Protein AF-0000000084733293 (afdb_homodimer)

InterPro domains:
  IPR002176 Crossover junction endodeoxyribonuclease RuvC [PF02075] (1-120)
  IPR002176 Crossover junction endodeoxyribonuclease RuvC [PR00696] (1-14)
  IPR002176 Crossover junction endodeoxyribonuclease RuvC [PR00696] (59-75)
  IPR002176 Crossover junction endodeoxyribonuclease RuvC [PR00696] (106-125)
  IPR002176 Crossover junction endodeoxyribonuclease RuvC [PR00696] (138-150)
  IPR002176 Crossover junction endodeoxyribonuclease RuvC [PTHR30194] (1-149)
  IPR012337 Ribonuclease H-like superfamily [SSF53098] (1-153)
  IPR036397 Ribonuclease H superfamily [G3DSA:3.30.420.10] (1-154)

Organism: NCBI:txid412449

Solvent-accessible surface area (backbone atoms only — not comparable to full-atom values): 16363 Å² total; per-residue (Å²): 47,5,36,31,66,29,60,57,48,25,10,26,16,34,58,48,62,93,41,82,90,50,39,38,78,75,50,68,42,69,46,74,42,67,90,86,53,56,66,29,57,42,46,35,51,52,50,50,55,48,49,48,51,35,62,77,67,64,57,60,39,40,13,30,69,34,66,62,76,44,76,39,63,61,57,62,37,53,47,30,21,22,42,48,20,32,50,26,33,52,28,41,78,68,71,31,49,76,42,72,40,48,56,66,57,51,39,64,72,30,40,64,76,93,66,80,68,56,60,43,32,47,55,49,48,23,73,63,55,33,84,80,67,84,71,89,44,61,44,19,43,52,1,38,45,35,19,51,53,42,46,48,66,68,65,55,128,47,5,36,30,66,30,59,57,48,26,10,25,16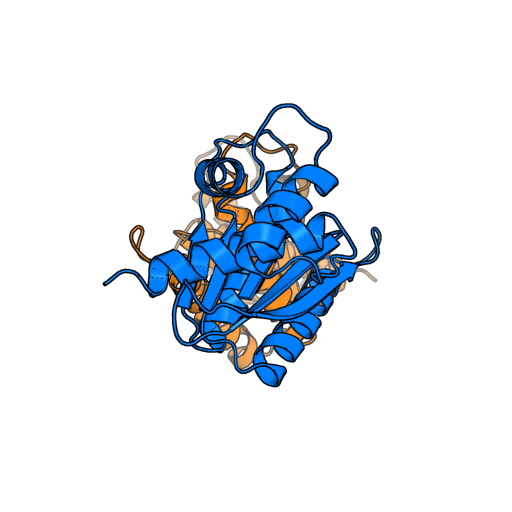,35,58,48,64,94,42,82,87,52,41,38,77,75,49,69,41,67,46,74,42,67,90,86,54,57,66,30,57,44,46,35,54,52,50,51,54,49,49,50,51,37,63,75,68,62,58,61,37,40,13,31,68,33,66,61,79,44,76,40,62,61,56,62,36,54,46,29,21,22,44,48,20,31,50,26,32,52,27,41,77,68,69,29,47,73,42,72,40,49,56,67,58,51,39,64,72,29,40,66,77,93,67,79,69,56,59,44,32,48,53,48,45,22,72,64,55,32,85,80,67,83,70,90,44,59,44,20,44,52,2,38,45,33,18,51,52,44,47,47,64,68,66,55,127

Sequence (314 aa):
MGVDPGLARTGWAVVSGESFQRLSFDDGGTIKTAAGGLLHERIGAICGELEEAIRRHGVSALAVEDHFSRRSAPGVGHLLGPVIGAVALLAFRNRLTFLLIPPKELKHRVTGTGEAGKAALIRSLSFWFGPEIDIGTTHEGDALGLAFLGYGRLDRPMGVDPGLARTGWAVVSGESFQRLSFDDGGTIKTAAGGLLHERIGAICGELEEAIRRHGVSALAVEDHFSRRSAPGVGHLLGPVIGAVALLAFRNRLTFLLIPPKELKHRVTGTGEAGKAALIRSLSFWFGPEIDIGTTHEGDALGLAFLGYGRLDRP

Radius of gyration: 21.24 Å; Cα contacts (8 Å, |Δi|>4): 630; chains: 2; bounding box: 38×64×51 Å

Foldseek 3Di:
DFWEFFLQKIKAWDWDDPALQGIATDDIDIDGDDPPDDSVVSLVSVLVVVLVVCVVVVAQAYFYEDPVPPPDDDPPCVGGVVNVVSVVVSCVVVVHHYHYDYPVVLCVQQVDDDPDQQVSNLVSVCVRHNPPDDDDDSNNSSRSSRNSVVRVVVNDD/DFWEFFLQKIKAWDWDDPALQGIATDDIDIDGDDPPDDSVVSLVSVLVVVLVVCVVVVAQAYFYEDPPPPPDDDPVCVGGVVNVVSVVVSCVVVVHHYHYDYPVRLCVQQVDDDDDQQVSNLVSVCVRHNPPDDDDDSNNSSRSSRNSVVRVVVNDD

pLDDT: mean 84.13, std 15.76, range [41.25, 98.38]

Secondary structure (DSSP, 8-state):
-EEE--SSEEEEEEEEESSGGGEEEEEEEEEE--TTS-HHHHHHHHHHHHHHHHHHHT--EEEEE--SSS---TTHHHHHHHHHHHHHHHHHHTT-EEEEEPHHHHHHHHS-SSS-HHHHHHHHHHHHH-TT----SHHHHHHHHHHHHHHHHHH--/-EEE--SSEEEEEEEEESSGGGEEEEEEEEEE--TTS-HHHHHHHHHHHHHHHHHHHT--EEEEE--SSS---TTHHHHHHHHHHHHHHHHHHTT-EEEEEPHHHHHHHHS-SSS-HHHHHHHHHHHHH-TT----SHHHHHHHHHHHHHHHHHH--

Structure (mmCIF, N/CA/C/O backbone):
data_AF-0000000084733293-model_v1
#
loop_
_entity.id
_entity.type
_entity.pdbx_description
1 polymer 'Probable crossover junction endodeoxyribonuclease (RuvC)'
#
loop_
_atom_site.group_PDB
_atom_site.id
_atom_site.type_symbol
_atom_site.label_atom_id
_atom_site.label_alt_id
_atom_site.label_comp_id
_atom_site.label_asym_id
_atom_site.label_entity_id
_atom_site.label_seq_id
_atom_site.pdbx_PDB_ins_code
_atom_site.Cartn_x
_atom_site.Cartn_y
_atom_site.Cartn_z
_atom_site.occupancy
_atom_site.B_iso_or_equiv
_atom_site.auth_seq_id
_atom_site.auth_comp_id
_atom_site.auth_asym_id
_atom_site.auth_atom_id
_atom_site.pdbx_PDB_model_num
ATOM 1 N N . MET A 1 1 ? -3.35 -14.102 -11.242 1 98.06 1 MET A N 1
ATOM 2 C CA . MET A 1 1 ? -1.944 -13.852 -10.938 1 98.06 1 MET A CA 1
ATOM 3 C C . MET A 1 1 ? -1.698 -13.898 -9.43 1 98.06 1 MET A C 1
ATOM 5 O O . MET A 1 1 ? -2.475 -13.344 -8.648 1 98.06 1 MET A O 1
ATOM 9 N N . GLY A 1 2 ? -0.739 -14.664 -9.047 1 97.12 2 GLY A N 1
ATOM 10 C CA . GLY A 1 2 ? -0.28 -14.672 -7.664 1 97.12 2 GLY A CA 1
ATOM 11 C C . GLY A 1 2 ? 0.852 -13.695 -7.406 1 97.12 2 GLY A C 1
ATOM 12 O O . GLY A 1 2 ? 1.719 -13.5 -8.258 1 97.12 2 GLY A O 1
ATOM 13 N N . VAL A 1 3 ? 0.805 -13.078 -6.219 1 97.12 3 VAL A N 1
ATOM 14 C CA . VAL A 1 3 ? 1.859 -12.156 -5.809 1 97.12 3 VAL A CA 1
ATOM 15 C C . VAL A 1 3 ? 2.355 -12.523 -4.414 1 97.12 3 VAL A C 1
ATOM 17 O O . VAL A 1 3 ? 1.562 -12.656 -3.477 1 97.12 3 VAL A O 1
ATOM 20 N N . ASP A 1 4 ? 3.58 -12.797 -4.293 1 91.5 4 ASP A N 1
ATOM 21 C CA . ASP A 1 4 ? 4.277 -12.961 -3.023 1 91.5 4 ASP A CA 1
ATOM 22 C C . ASP A 1 4 ? 5.016 -11.688 -2.629 1 91.5 4 ASP A C 1
ATOM 24 O O . ASP A 1 4 ? 6.172 -11.492 -3.004 1 91.5 4 ASP A O 1
ATOM 28 N N . PRO A 1 5 ? 4.395 -10.891 -1.794 1 93.31 5 PRO A N 1
ATOM 29 C CA . PRO A 1 5 ? 4.867 -9.523 -1.572 1 93.31 5 PRO A CA 1
ATOM 30 C C . PRO A 1 5 ? 6.109 -9.469 -0.688 1 93.31 5 PRO A C 1
ATOM 32 O O . PRO A 1 5 ? 6.238 -10.25 0.254 1 93.31 5 PRO A O 1
ATOM 35 N N . GLY A 1 6 ? 7.008 -8.594 -1.028 1 90.12 6 GLY A N 1
ATOM 36 C CA . GLY A 1 6 ? 8.195 -8.195 -0.289 1 90.12 6 GLY A CA 1
ATOM 37 C C . GLY A 1 6 ? 8.852 -6.941 -0.844 1 90.12 6 GLY A C 1
ATOM 38 O O . GLY A 1 6 ? 8.945 -6.773 -2.061 1 90.12 6 GLY A O 1
ATOM 39 N N . LEU A 1 7 ? 9.297 -6.164 0.081 1 90.94 7 LEU A N 1
ATOM 40 C CA . LEU A 1 7 ? 9.898 -4.922 -0.39 1 90.94 7 LEU A CA 1
ATOM 41 C C . LEU A 1 7 ? 11.203 -5.195 -1.127 1 90.94 7 LEU A C 1
ATOM 43 O O . LEU A 1 7 ? 11.469 -4.598 -2.17 1 90.94 7 LEU A O 1
ATOM 47 N N . ALA A 1 8 ? 12.016 -6.098 -0.582 1 92 8 ALA A N 1
ATOM 48 C CA . ALA A 1 8 ? 13.281 -6.426 -1.227 1 92 8 ALA A CA 1
ATOM 49 C C . ALA A 1 8 ? 13.062 -7.309 -2.451 1 92 8 ALA A C 1
ATOM 51 O O . ALA A 1 8 ? 13.727 -7.137 -3.477 1 92 8 ALA A O 1
ATOM 52 N N . ARG A 1 9 ? 12.148 -8.25 -2.283 1 93.56 9 ARG A N 1
ATOM 53 C CA . ARG A 1 9 ? 11.82 -9.188 -3.355 1 93.56 9 ARG A CA 1
ATOM 54 C C . ARG A 1 9 ? 10.32 -9.469 -3.393 1 93.56 9 ARG A C 1
ATOM 56 O O . ARG A 1 9 ? 9.711 -9.773 -2.365 1 93.56 9 ARG A O 1
ATOM 63 N N . THR A 1 10 ? 9.75 -9.281 -4.547 1 95.94 10 THR A N 1
ATOM 64 C CA . THR A 1 10 ? 8.352 -9.633 -4.781 1 95.94 10 THR A CA 1
ATOM 65 C C . THR A 1 10 ? 8.234 -10.664 -5.898 1 95.94 10 THR A C 1
ATOM 67 O O . THR A 1 10 ? 8.641 -10.406 -7.031 1 95.94 10 THR A O 1
ATOM 70 N N . GLY A 1 11 ? 7.715 -11.797 -5.543 1 95.38 11 GLY A N 1
ATOM 71 C CA . GLY A 1 11 ? 7.434 -12.797 -6.562 1 95.38 11 GLY A CA 1
ATOM 72 C C . GLY A 1 11 ? 6.082 -12.609 -7.227 1 95.38 11 GLY A C 1
ATOM 73 O O . GLY A 1 11 ? 5.148 -12.094 -6.609 1 95.38 11 GLY A O 1
ATOM 74 N N . TRP A 1 12 ? 5.988 -13.016 -8.477 1 97.5 12 TRP A N 1
ATOM 75 C CA . TRP A 1 12 ? 4.719 -13.008 -9.195 1 97.5 12 TRP A CA 1
ATOM 76 C C . TRP A 1 12 ? 4.641 -14.156 -10.188 1 97.5 12 TRP A C 1
ATOM 78 O O . TRP A 1 12 ? 5.668 -14.672 -10.633 1 97.5 12 TRP A O 1
ATOM 88 N N . ALA A 1 13 ? 3.42 -14.609 -10.422 1 96.56 13 ALA A N 1
ATOM 89 C CA . ALA A 1 13 ? 3.174 -15.703 -11.359 1 96.56 13 ALA A CA 1
ATOM 90 C C . ALA A 1 13 ? 1.778 -15.594 -11.969 1 96.56 13 ALA A C 1
ATOM 92 O O . ALA A 1 13 ? 0.81 -15.289 -11.273 1 96.56 13 ALA A O 1
ATOM 93 N N . VAL A 1 14 ? 1.706 -15.828 -13.242 1 97.31 14 VAL A N 1
ATOM 94 C CA . VAL A 1 14 ? 0.438 -15.758 -13.969 1 97.31 14 VAL A CA 1
ATOM 95 C C . VAL A 1 14 ? 0.034 -17.156 -14.438 1 97.31 14 VAL A C 1
ATOM 97 O O . VAL A 1 14 ? 0.846 -17.875 -15.016 1 97.31 14 VAL A O 1
ATOM 100 N N . VAL A 1 15 ? -1.16 -17.484 -14.133 1 95.44 15 VAL A N 1
ATOM 101 C CA . VAL A 1 15 ? -1.72 -18.734 -14.625 1 95.44 15 VAL A CA 1
ATOM 102 C C . VAL A 1 15 ? -2.988 -18.453 -15.422 1 95.44 15 VAL A C 1
ATOM 104 O O . VAL A 1 15 ? -3.635 -17.422 -15.242 1 95.44 15 VAL A O 1
ATOM 107 N N . SER A 1 16 ? -3.242 -19.266 -16.328 1 94.12 16 SER A N 1
ATOM 108 C CA . SER A 1 16 ? -4.473 -19.203 -17.125 1 94.12 16 SER A CA 1
ATOM 109 C C . SER A 1 16 ? -5.023 -20.594 -17.422 1 94.12 16 SER A C 1
ATOM 111 O O . SER A 1 16 ? -4.301 -21.578 -17.312 1 94.12 16 SER A O 1
ATOM 113 N N . GLY A 1 17 ? -6.328 -20.625 -17.641 1 90.44 17 GLY A N 1
ATOM 114 C CA . GLY A 1 17 ? -6.973 -21.891 -17.984 1 90.44 17 GLY A CA 1
ATOM 115 C C . GLY A 1 17 ? -8.484 -21.797 -18.031 1 90.44 17 GLY A C 1
ATOM 116 O O . GLY A 1 17 ? -9.062 -20.812 -17.531 1 90.44 17 GLY A O 1
ATOM 117 N N . GLU A 1 18 ? -9.008 -22.844 -18.703 1 88.06 18 GLU A N 1
ATOM 118 C CA . GLU A 1 18 ? -10.469 -22.922 -18.797 1 88.06 18 GLU A CA 1
ATOM 119 C C . GLU A 1 18 ? -11.086 -23.5 -17.531 1 88.06 18 GLU A C 1
ATOM 121 O O . GLU A 1 18 ? -12.273 -23.328 -17.281 1 88.06 18 GLU A O 1
ATOM 126 N N . SER A 1 19 ? -10.266 -24.312 -16.797 1 84.44 19 SER A N 1
ATOM 127 C CA . SER A 1 19 ? -10.672 -24.922 -15.547 1 84.44 19 SER A CA 1
ATOM 128 C C . SER A 1 19 ? -9.477 -25.156 -14.625 1 84.44 19 SER A C 1
ATOM 130 O O . SER A 1 19 ? -8.328 -25 -15.047 1 84.44 19 SER A O 1
ATOM 132 N N . PHE A 1 20 ? -9.781 -25.422 -13.438 1 83.19 20 PHE A N 1
ATOM 133 C CA . PHE A 1 20 ? -8.734 -25.672 -12.445 1 83.19 20 PHE A CA 1
ATOM 134 C C . PHE A 1 20 ? -7.859 -26.844 -12.867 1 83.19 20 PHE A C 1
ATOM 136 O O . PHE A 1 20 ? -6.656 -26.844 -12.594 1 83.19 20 PHE A O 1
ATOM 143 N N . GLN A 1 21 ? -8.469 -27.812 -13.656 1 80.19 21 GLN A N 1
ATOM 144 C CA . GLN A 1 21 ? -7.766 -29.016 -14.07 1 80.19 21 GLN A CA 1
ATOM 145 C C . GLN A 1 21 ? -6.902 -28.75 -15.305 1 80.19 21 GLN A C 1
ATOM 147 O O . GLN A 1 21 ? -6.062 -29.578 -15.672 1 80.19 21 GLN A O 1
ATOM 152 N N . ARG A 1 22 ? -7.148 -27.672 -15.945 1 85.88 22 ARG A N 1
ATOM 153 C CA . ARG A 1 22 ? -6.422 -27.328 -17.156 1 85.88 22 ARG A CA 1
ATOM 154 C C . ARG A 1 22 ? -5.695 -26 -17.016 1 85.88 22 ARG A C 1
ATOM 156 O O . ARG A 1 22 ? -5.766 -25.141 -17.891 1 85.88 22 ARG A O 1
ATOM 163 N N . LEU A 1 23 ? -5.012 -25.875 -15.938 1 88.5 23 LEU A N 1
ATOM 164 C CA . LEU A 1 23 ? -4.293 -24.641 -15.648 1 88.5 23 LEU A CA 1
ATOM 165 C C . LEU A 1 23 ? -2.902 -24.656 -16.266 1 88.5 23 LEU A C 1
ATOM 167 O O . LEU A 1 23 ? -2.229 -25.688 -16.266 1 88.5 23 LEU A O 1
ATOM 171 N N . SER A 1 24 ? -2.559 -23.547 -16.812 1 91.44 24 SER A N 1
ATOM 172 C CA . SER A 1 24 ? -1.223 -23.359 -17.359 1 91.44 24 SER A CA 1
ATOM 173 C C . SER A 1 24 ? -0.46 -22.266 -16.641 1 91.44 24 SER A C 1
ATOM 175 O O . SER A 1 24 ? -1.05 -21.266 -16.219 1 91.44 24 SER A O 1
ATOM 177 N N . PHE A 1 25 ? 0.818 -22.5 -16.438 1 93.38 25 PHE A N 1
ATOM 178 C CA . PHE A 1 25 ? 1.732 -21.469 -15.969 1 93.38 25 PHE A CA 1
ATOM 179 C C . PHE A 1 25 ? 2.229 -20.625 -17.125 1 93.38 25 PHE A C 1
ATOM 181 O O . PHE A 1 25 ? 3.041 -21.078 -17.938 1 93.38 25 PHE A O 1
ATOM 188 N N . ASP A 1 26 ? 1.835 -19.359 -17.25 1 94.88 26 ASP A N 1
ATOM 189 C CA . ASP A 1 26 ? 2.078 -18.516 -18.422 1 94.88 26 ASP A CA 1
ATOM 190 C C . ASP A 1 26 ? 3.404 -17.766 -18.281 1 94.88 26 ASP A C 1
ATOM 192 O O . ASP A 1 26 ? 4.145 -17.641 -19.266 1 94.88 26 ASP A O 1
ATOM 196 N N . ASP A 1 27 ? 3.627 -17.188 -17.141 1 95.88 27 ASP A N 1
ATOM 197 C CA . ASP A 1 27 ? 4.797 -16.344 -16.891 1 95.88 27 ASP A CA 1
ATOM 198 C C . ASP A 1 27 ? 4.973 -16.078 -15.406 1 95.88 27 ASP A C 1
ATOM 200 O O . ASP A 1 27 ? 4.059 -16.297 -14.617 1 95.88 27 ASP A O 1
ATOM 204 N N . GLY A 1 28 ? 6.184 -15.633 -15.07 1 96.19 28 GLY A N 1
ATOM 205 C CA . GLY A 1 28 ? 6.477 -15.289 -13.688 1 96.19 28 GLY A CA 1
ATOM 206 C C . GLY A 1 28 ? 7.863 -14.711 -13.492 1 96.19 28 GLY A C 1
ATOM 207 O O . GLY A 1 28 ? 8.609 -14.539 -14.461 1 96.19 28 GLY A O 1
ATOM 208 N N . GLY A 1 29 ? 8.133 -14.383 -12.273 1 95.88 29 GLY A N 1
ATOM 209 C CA . GLY A 1 29 ? 9.438 -13.828 -11.961 1 95.88 29 GLY A CA 1
ATOM 210 C C . GLY A 1 29 ? 9.523 -13.25 -10.562 1 95.88 29 GLY A C 1
ATOM 211 O O . GLY A 1 29 ? 8.617 -13.438 -9.758 1 95.88 29 GLY A O 1
ATOM 212 N N . THR A 1 30 ? 10.695 -12.742 -10.297 1 96.5 30 THR A N 1
ATOM 213 C CA . THR A 1 30 ? 10.961 -12.047 -9.039 1 96.5 30 THR A CA 1
ATOM 214 C C . THR A 1 30 ? 11.438 -10.625 -9.297 1 96.5 30 THR A C 1
ATOM 216 O O . THR A 1 30 ? 12.375 -10.406 -10.062 1 96.5 30 THR A O 1
ATOM 219 N N . ILE A 1 31 ? 10.75 -9.695 -8.672 1 97.5 31 ILE A N 1
ATOM 220 C CA . ILE A 1 31 ? 11.117 -8.289 -8.758 1 97.5 31 ILE A CA 1
ATOM 221 C C . ILE A 1 31 ? 12.039 -7.918 -7.598 1 97.5 31 ILE A C 1
ATOM 223 O O . ILE A 1 31 ? 11.695 -8.125 -6.434 1 97.5 31 ILE A O 1
ATOM 227 N N . LYS A 1 32 ? 13.164 -7.391 -7.914 1 96.19 32 LYS A N 1
ATOM 228 C CA . LYS A 1 32 ? 14.133 -6.996 -6.891 1 96.19 32 LYS A CA 1
ATOM 229 C C . LYS A 1 32 ? 14.242 -5.477 -6.805 1 96.19 32 LYS A C 1
ATOM 231 O O . LYS A 1 32 ? 14.242 -4.789 -7.828 1 96.19 32 LYS A O 1
ATOM 236 N N . THR A 1 33 ? 14.172 -4.957 -5.59 1 95.25 33 THR A N 1
ATOM 237 C CA . THR A 1 33 ? 14.414 -3.533 -5.383 1 95.25 33 THR A CA 1
ATOM 238 C C . THR A 1 33 ? 15.703 -3.314 -4.594 1 95.25 33 THR A C 1
ATOM 240 O O . THR A 1 33 ? 16.188 -4.227 -3.924 1 95.25 33 THR A O 1
ATOM 243 N N . ALA A 1 34 ? 16.234 -2.059 -4.676 1 90.5 34 ALA A N 1
ATOM 244 C CA . ALA A 1 34 ? 17.484 -1.734 -4.004 1 90.5 34 ALA A CA 1
ATOM 245 C C . ALA A 1 34 ? 17.25 -1.448 -2.523 1 90.5 34 ALA A C 1
ATOM 247 O O . ALA A 1 34 ? 16.406 -0.637 -2.166 1 90.5 34 ALA A O 1
ATOM 248 N N . ALA A 1 35 ? 17.953 -2.055 -1.538 1 84.06 35 ALA A N 1
ATOM 249 C CA . ALA A 1 35 ? 17.812 -1.953 -0.088 1 84.06 35 ALA A CA 1
ATOM 250 C C . ALA A 1 35 ? 17.922 -0.503 0.374 1 84.06 35 ALA A C 1
ATOM 252 O O . ALA A 1 35 ? 17.266 -0.094 1.324 1 84.06 35 ALA A O 1
ATOM 253 N N . GLY A 1 36 ? 18.562 0.362 -0.326 1 84.56 36 GLY A N 1
ATOM 254 C CA . GLY A 1 36 ? 18.781 1.732 0.111 1 84.56 36 GLY A CA 1
ATOM 255 C C . GLY A 1 36 ? 17.891 2.73 -0.608 1 84.56 36 GLY A C 1
ATOM 256 O O . GLY A 1 36 ? 17.984 3.936 -0.37 1 84.56 36 GLY A O 1
ATOM 257 N N . GLY A 1 37 ? 16.969 2.252 -1.271 1 88.56 37 GLY A N 1
ATOM 258 C CA . GLY A 1 37 ? 16.094 3.141 -2.02 1 88.56 37 GLY A CA 1
ATOM 259 C C . GLY A 1 37 ? 14.945 3.68 -1.192 1 88.56 37 GLY A C 1
ATOM 260 O O . GLY A 1 37 ? 14.602 3.113 -0.153 1 88.56 37 GLY A O 1
ATOM 261 N N . LEU A 1 38 ? 14.375 4.773 -1.658 1 92.75 38 LEU A N 1
ATOM 262 C CA . LEU A 1 38 ? 13.195 5.352 -1.018 1 92.75 38 LEU A CA 1
ATOM 263 C C . LEU A 1 38 ? 11.992 4.43 -1.155 1 92.75 38 LEU A C 1
ATOM 265 O O . LEU A 1 38 ? 11.805 3.797 -2.197 1 92.75 38 LEU A O 1
ATOM 269 N N . LEU A 1 39 ? 11.203 4.41 -0.149 1 92.31 39 LEU A N 1
ATOM 270 C CA . LEU A 1 39 ? 10.062 3.498 -0.098 1 92.31 39 LEU A CA 1
ATOM 271 C C . LEU A 1 39 ? 9.18 3.664 -1.327 1 92.31 39 LEU A C 1
ATOM 273 O O . LEU A 1 39 ? 8.828 2.682 -1.986 1 92.31 39 LEU A O 1
ATOM 277 N N . HIS A 1 40 ? 8.781 4.934 -1.634 1 95.69 40 HIS A N 1
ATOM 278 C CA . HIS A 1 40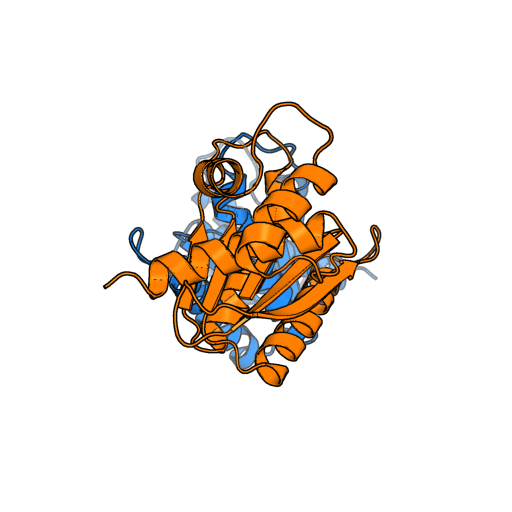 ? 7.832 5.148 -2.721 1 95.69 40 HIS A CA 1
ATOM 279 C C . HIS A 1 40 ? 8.438 4.754 -4.066 1 95.69 40 HIS A C 1
ATOM 281 O O . HIS A 1 40 ? 7.719 4.324 -4.969 1 95.69 40 HIS A O 1
ATOM 287 N N . GLU A 1 41 ? 9.766 4.836 -4.219 1 96.5 41 GLU A N 1
ATOM 288 C CA . GLU A 1 41 ? 10.43 4.41 -5.445 1 96.5 41 GLU A CA 1
ATOM 289 C C . GLU A 1 41 ? 10.422 2.889 -5.578 1 96.5 41 GLU A C 1
ATOM 291 O O . GLU A 1 41 ? 10.195 2.355 -6.664 1 96.5 41 GLU A O 1
ATOM 296 N N . ARG A 1 42 ? 10.695 2.277 -4.504 1 96.25 42 ARG A N 1
ATOM 297 C CA . ARG A 1 42 ? 10.688 0.819 -4.504 1 96.25 42 ARG A CA 1
ATOM 298 C C . ARG A 1 42 ? 9.297 0.277 -4.789 1 96.25 42 ARG A C 1
ATOM 300 O O . ARG A 1 42 ? 9.133 -0.643 -5.598 1 96.25 42 ARG A O 1
ATOM 307 N N . ILE A 1 43 ? 8.352 0.861 -4.164 1 96.88 43 ILE A N 1
ATOM 308 C CA . ILE A 1 43 ? 6.965 0.478 -4.383 1 96.88 43 ILE A CA 1
ATOM 309 C C . ILE A 1 43 ? 6.578 0.745 -5.836 1 96.88 43 ILE A C 1
ATOM 311 O O . ILE A 1 43 ? 5.918 -0.079 -6.473 1 96.88 43 ILE A O 1
ATOM 315 N N . GLY A 1 44 ? 6.961 1.904 -6.309 1 97.31 44 GLY A N 1
ATOM 316 C CA . GLY A 1 44 ? 6.711 2.225 -7.703 1 97.31 44 GLY A CA 1
ATOM 317 C C . GLY A 1 44 ? 7.297 1.208 -8.664 1 97.31 44 GLY A C 1
ATOM 318 O O . GLY A 1 44 ? 6.656 0.829 -9.648 1 97.31 44 GLY A O 1
ATOM 319 N N . ALA A 1 45 ? 8.5 0.778 -8.406 1 97.06 45 ALA A N 1
ATOM 320 C CA . ALA A 1 45 ? 9.164 -0.211 -9.25 1 97.06 45 ALA A CA 1
ATOM 321 C C . ALA A 1 45 ? 8.414 -1.539 -9.234 1 97.06 45 ALA A C 1
ATOM 323 O O . ALA A 1 45 ? 8.18 -2.139 -10.281 1 97.06 45 ALA A O 1
ATOM 324 N N . ILE A 1 46 ? 8.031 -1.97 -8.078 1 97.94 46 ILE A N 1
ATOM 325 C CA . ILE A 1 46 ? 7.309 -3.225 -7.93 1 97.94 46 ILE A CA 1
ATOM 326 C C . ILE A 1 46 ? 5.988 -3.152 -8.695 1 97.94 46 ILE A C 1
ATOM 328 O O . ILE A 1 46 ? 5.688 -4.023 -9.516 1 97.94 46 ILE A O 1
ATOM 332 N N . CYS A 1 47 ? 5.25 -2.088 -8.477 1 98.12 47 CYS A N 1
ATOM 333 C CA . CYS A 1 47 ? 3.922 -1.966 -9.062 1 98.12 47 CYS A CA 1
ATOM 334 C C . CYS A 1 47 ? 4.012 -1.751 -10.57 1 98.12 47 CYS A C 1
ATOM 336 O O . CYS A 1 47 ? 3.146 -2.211 -11.32 1 98.12 47 CYS A O 1
ATOM 338 N N . GLY A 1 48 ? 5.059 -1.061 -10.992 1 97.94 48 GLY A N 1
ATOM 339 C CA . GLY A 1 48 ? 5.27 -0.906 -12.422 1 97.94 48 GLY A CA 1
ATOM 340 C C . GLY A 1 48 ? 5.426 -2.229 -13.148 1 97.94 48 GLY A C 1
ATOM 341 O O . GLY A 1 48 ? 4.789 -2.455 -14.18 1 97.94 48 GLY A O 1
ATOM 342 N N . GLU A 1 49 ? 6.215 -3.123 -12.617 1 98.12 49 GLU A N 1
ATOM 343 C CA . GLU A 1 49 ? 6.441 -4.43 -13.234 1 98.12 49 GLU A CA 1
ATOM 344 C C . GLU A 1 49 ? 5.191 -5.301 -13.156 1 98.12 49 GLU A C 1
ATOM 346 O O . GLU A 1 49 ? 4.859 -6 -14.117 1 98.12 49 GLU A O 1
ATOM 351 N N . LEU A 1 50 ? 4.527 -5.242 -12.07 1 98.38 50 LEU A N 1
ATOM 352 C CA . LEU A 1 50 ? 3.301 -6.02 -11.938 1 98.38 50 LEU A CA 1
ATOM 353 C C . LEU A 1 50 ? 2.242 -5.547 -12.93 1 98.38 50 LEU A C 1
ATOM 355 O O . LEU A 1 50 ? 1.537 -6.363 -13.523 1 98.38 50 LEU A O 1
ATOM 359 N N . GLU A 1 51 ? 2.115 -4.254 -12.992 1 97.81 51 GLU A N 1
ATOM 360 C CA . GLU A 1 51 ? 1.127 -3.699 -13.914 1 97.81 51 GLU A CA 1
ATOM 361 C C . GLU A 1 51 ? 1.422 -4.109 -15.352 1 97.81 51 GLU A C 1
ATOM 363 O O . GLU A 1 51 ? 0.503 -4.379 -16.125 1 97.81 51 GLU A O 1
ATOM 368 N N . GLU A 1 52 ? 2.678 -4.098 -15.734 1 98 52 GLU A N 1
ATOM 369 C CA . GLU A 1 52 ? 3.066 -4.566 -17.062 1 98 52 GLU A CA 1
ATOM 370 C C . GLU A 1 52 ? 2.648 -6.02 -17.281 1 98 52 GLU A C 1
ATOM 372 O O . GLU A 1 52 ? 2.119 -6.367 -18.328 1 98 52 GLU A O 1
ATOM 377 N N . ALA A 1 53 ? 2.891 -6.848 -16.297 1 97.94 53 ALA A N 1
ATOM 378 C CA . ALA A 1 53 ? 2.494 -8.25 -16.391 1 97.94 53 ALA A CA 1
ATOM 379 C C . ALA A 1 53 ? 0.979 -8.391 -16.5 1 97.94 53 ALA A C 1
ATOM 381 O O . ALA A 1 53 ? 0.478 -9.203 -17.281 1 97.94 53 ALA A O 1
ATOM 382 N N . ILE A 1 54 ? 0.233 -7.602 -15.711 1 97.94 54 ILE A N 1
ATOM 383 C CA . ILE A 1 54 ? -1.226 -7.605 -15.711 1 97.94 54 ILE A CA 1
ATOM 384 C C . ILE A 1 54 ? -1.741 -7.293 -17.109 1 97.94 54 ILE A C 1
ATOM 386 O O . ILE A 1 54 ? -2.619 -7.984 -17.625 1 97.94 54 ILE A O 1
ATOM 390 N N . ARG A 1 55 ? -1.174 -6.27 -17.688 1 97.5 55 ARG A N 1
ATOM 391 C CA . ARG A 1 55 ? -1.586 -5.836 -19.016 1 97.5 55 ARG A CA 1
ATOM 392 C C . ARG A 1 55 ? -1.213 -6.879 -20.062 1 97.5 55 ARG A C 1
ATOM 394 O O . ARG A 1 55 ? -2.043 -7.254 -20.891 1 97.5 55 ARG A O 1
ATOM 401 N N . ARG A 1 56 ? -0.028 -7.367 -20.047 1 97.69 56 ARG A N 1
ATOM 402 C CA . ARG A 1 56 ? 0.51 -8.289 -21.031 1 97.69 56 ARG A CA 1
ATOM 403 C C . ARG A 1 56 ? -0.29 -9.586 -21.062 1 97.69 56 ARG A C 1
ATOM 405 O O . ARG A 1 56 ? -0.515 -10.164 -22.141 1 97.69 56 ARG A O 1
ATOM 412 N N . HIS A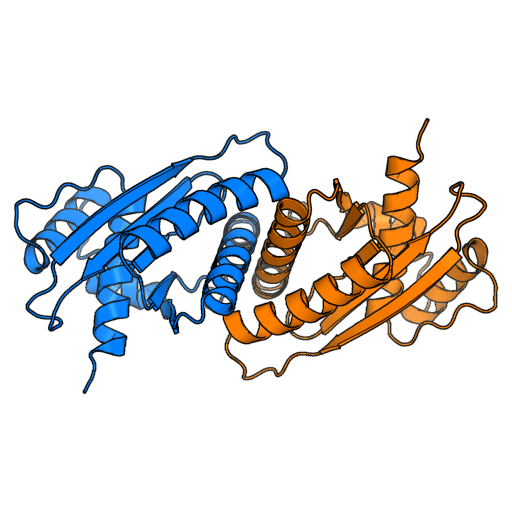 1 57 ? -0.757 -10.039 -19.906 1 97.69 57 HIS A N 1
ATOM 413 C CA . HIS A 1 57 ? -1.358 -11.367 -19.828 1 97.69 57 HIS A CA 1
ATOM 414 C C . HIS A 1 57 ? -2.869 -11.273 -19.641 1 97.69 57 HIS A C 1
ATOM 416 O O . HIS A 1 57 ? -3.549 -12.297 -19.547 1 97.69 57 HIS A O 1
ATOM 422 N N . GLY A 1 58 ? -3.396 -10.062 -19.547 1 97.44 58 GLY A N 1
ATOM 423 C CA . GLY A 1 58 ? -4.828 -9.898 -19.359 1 97.44 58 GLY A CA 1
ATOM 424 C C . GLY A 1 58 ? -5.32 -10.492 -18.047 1 97.44 58 GLY A C 1
ATOM 425 O O . GLY A 1 58 ? -6.293 -11.242 -18.031 1 97.44 58 GLY A O 1
ATOM 426 N N . VAL A 1 59 ? -4.68 -10.18 -16.969 1 97.88 59 VAL A N 1
ATOM 427 C CA . VAL A 1 59 ? -4.98 -10.711 -15.648 1 97.88 59 VAL A CA 1
ATOM 428 C C . VAL A 1 59 ? -6.34 -10.195 -15.18 1 97.88 59 VAL A C 1
ATOM 430 O O . VAL A 1 59 ? -6.656 -9.016 -15.344 1 97.88 59 VAL A O 1
ATOM 433 N N . SER A 1 60 ? -7.125 -11.094 -14.609 1 97.31 60 SER A N 1
ATOM 434 C CA . SER A 1 60 ? -8.453 -10.695 -14.156 1 97.31 60 SER A CA 1
ATOM 435 C C . SER A 1 60 ? -8.555 -10.758 -12.633 1 97.31 60 SER A C 1
ATOM 437 O O . SER A 1 60 ? -9.508 -10.227 -12.055 1 97.31 60 SER A O 1
ATOM 439 N N . ALA A 1 61 ? -7.578 -11.367 -12 1 97.94 61 ALA A N 1
ATOM 440 C CA . ALA A 1 61 ? -7.594 -11.5 -10.539 1 97.94 61 ALA A CA 1
ATOM 441 C C . ALA A 1 61 ? -6.18 -11.555 -9.977 1 97.94 61 ALA A C 1
ATOM 443 O O . ALA A 1 61 ? -5.262 -12.062 -10.633 1 97.94 61 ALA A O 1
ATOM 444 N N . LEU A 1 62 ? -6.055 -11 -8.789 1 98.25 62 LEU A N 1
ATOM 445 C CA . LEU A 1 62 ? -4.812 -11.086 -8.031 1 98.25 62 LEU A CA 1
ATOM 446 C C . LEU A 1 62 ? -5.02 -11.875 -6.742 1 98.25 62 LEU A C 1
ATOM 448 O O . LEU A 1 62 ? -6.027 -11.695 -6.055 1 98.25 62 LEU A O 1
ATOM 452 N N . ALA A 1 63 ? -4.137 -12.734 -6.453 1 96.81 63 ALA A N 1
ATOM 453 C CA . ALA A 1 63 ? -4.105 -13.469 -5.188 1 96.81 63 ALA A CA 1
ATOM 454 C C . ALA A 1 63 ? -2.838 -13.148 -4.398 1 96.81 63 ALA A C 1
ATOM 456 O O . ALA A 1 63 ? -1.728 -13.289 -4.914 1 96.81 63 ALA A O 1
ATOM 457 N N . VAL A 1 64 ? -3.014 -12.711 -3.18 1 94.88 64 VAL A N 1
ATOM 458 C CA . VAL A 1 64 ? -1.897 -12.352 -2.311 1 94.88 64 VAL A CA 1
ATOM 459 C C . VAL A 1 64 ? -2.051 -13.047 -0.959 1 94.88 64 VAL A C 1
ATOM 461 O O . VAL A 1 64 ? -3.168 -13.344 -0.529 1 94.88 64 VAL A O 1
ATOM 464 N N . GLU A 1 65 ? -0.913 -13.32 -0.337 1 85.62 65 GLU A N 1
ATOM 465 C CA . GLU A 1 65 ? -0.985 -13.922 0.99 1 85.62 65 GLU A CA 1
ATOM 466 C C . GLU A 1 65 ? -1.547 -12.945 2.014 1 85.62 65 GLU A C 1
ATOM 468 O O . GLU A 1 65 ? -1.173 -11.766 2.025 1 85.62 65 GLU A O 1
ATOM 473 N N . ASP A 1 66 ? -2.404 -13.484 2.828 1 81 66 ASP A N 1
ATOM 474 C CA . ASP A 1 66 ? -2.973 -12.68 3.908 1 81 66 ASP A CA 1
ATOM 475 C C . ASP A 1 66 ? -2.057 -12.68 5.129 1 81 66 ASP A C 1
ATOM 477 O O . ASP A 1 66 ? -2.07 -13.625 5.926 1 81 66 ASP A O 1
ATOM 481 N N . HIS A 1 67 ? -1.297 -11.656 5.285 1 71.38 67 HIS A N 1
ATOM 482 C CA . HIS A 1 67 ? -0.394 -11.586 6.43 1 71.38 67 HIS A CA 1
ATOM 483 C C . HIS A 1 67 ? -1.057 -10.883 7.609 1 71.38 67 HIS A C 1
ATOM 485 O O . HIS A 1 67 ? -0.412 -10.633 8.633 1 71.38 67 HIS A O 1
ATOM 491 N N . PHE A 1 68 ? -2.166 -10.445 7.43 1 63.75 68 PHE A N 1
ATOM 492 C CA . PHE A 1 68 ? -2.859 -9.688 8.461 1 63.75 68 PHE A CA 1
ATOM 493 C C . PHE A 1 68 ? -3.49 -10.617 9.492 1 63.75 68 PHE A C 1
ATOM 495 O O . PHE A 1 68 ? -3.781 -10.203 10.617 1 63.75 68 PHE A O 1
ATOM 502 N N . SER A 1 69 ? -3.791 -11.797 8.984 1 56.38 69 SER A N 1
ATOM 503 C CA . SER A 1 69 ? -4.414 -12.773 9.875 1 56.38 69 SER A CA 1
ATOM 504 C C . SER A 1 69 ? -3.434 -13.266 10.93 1 56.38 69 SER A C 1
ATOM 506 O O . SER A 1 69 ? -3.838 -13.875 11.93 1 56.38 69 SER A O 1
ATOM 508 N N . ARG A 1 70 ? -2.205 -13.25 10.516 1 48.38 70 ARG A N 1
ATOM 509 C CA . ARG A 1 70 ? -1.246 -13.75 11.492 1 48.38 70 ARG A CA 1
ATOM 510 C C . ARG A 1 70 ? -0.935 -12.688 12.547 1 48.38 70 ARG A C 1
ATOM 512 O O . ARG A 1 70 ? -0.839 -11.5 12.227 1 48.38 70 ARG A O 1
ATOM 519 N N . ARG A 1 71 ? -1.487 -12.68 13.594 1 48.84 71 ARG A N 1
ATOM 520 C CA . ARG A 1 71 ? -0.913 -11.906 14.695 1 48.84 71 ARG A CA 1
ATOM 521 C C . ARG A 1 71 ? 0.593 -11.742 14.516 1 48.84 71 ARG A C 1
ATOM 523 O O . ARG A 1 71 ? 1.369 -12.594 14.953 1 48.84 71 ARG A O 1
ATOM 530 N N . SER A 1 72 ? 0.974 -11.555 13.344 1 45.25 72 SER A N 1
ATOM 531 C CA . SER A 1 72 ? 2.375 -11.719 12.977 1 45.25 72 SER A CA 1
ATOM 532 C C . SER A 1 72 ? 3.293 -10.977 13.938 1 45.25 72 SER A C 1
ATOM 534 O O . SER A 1 72 ? 2.869 -10.031 14.602 1 45.25 72 SER A O 1
ATOM 536 N N . ALA A 1 73 ? 4.484 -11.57 14.023 1 45.31 73 ALA A N 1
ATOM 537 C CA . ALA A 1 73 ? 5.633 -11.125 14.812 1 45.31 73 ALA A CA 1
ATOM 538 C C . ALA A 1 73 ? 5.934 -9.648 14.57 1 45.31 73 ALA A C 1
ATOM 540 O O . ALA A 1 73 ? 5.777 -9.156 13.453 1 45.31 73 ALA A O 1
ATOM 541 N N . PRO A 1 74 ? 6.41 -9.031 15.484 1 44.94 74 PRO A N 1
ATOM 542 C CA . PRO A 1 74 ? 6.961 -7.676 15.43 1 44.94 74 PRO A CA 1
ATOM 543 C C . PRO A 1 74 ? 7.992 -7.496 14.32 1 44.94 74 PRO A C 1
ATOM 545 O O . PRO A 1 74 ? 8.844 -8.367 14.117 1 44.94 74 PRO A O 1
ATOM 548 N N . GLY A 1 75 ? 7.777 -6.73 13.188 1 49.78 75 GLY A N 1
ATOM 549 C CA . GLY A 1 75 ? 8.805 -6.422 12.211 1 49.78 75 GLY A CA 1
ATOM 550 C C . GLY A 1 75 ? 8.438 -6.844 10.797 1 49.78 75 GLY A C 1
ATOM 551 O O . GLY A 1 75 ? 8.859 -6.211 9.828 1 49.78 75 GLY A O 1
ATOM 552 N N . VAL A 1 76 ? 7.918 -8.156 10.742 1 48.66 76 VAL A N 1
ATOM 553 C CA . VAL A 1 76 ? 7.66 -8.695 9.414 1 48.66 76 VAL A CA 1
ATOM 554 C C . VAL A 1 76 ? 6.59 -7.859 8.711 1 48.66 76 VAL A C 1
ATOM 556 O O . VAL A 1 76 ? 6.672 -7.621 7.504 1 48.66 76 VAL A O 1
ATOM 559 N N . GLY A 1 77 ? 5.73 -7.344 9.516 1 55.06 77 GLY A N 1
ATOM 560 C CA . GLY A 1 77 ? 4.586 -6.586 9.039 1 55.06 77 GLY A CA 1
ATOM 561 C C . GLY A 1 77 ? 4.973 -5.258 8.414 1 55.06 77 GLY A C 1
ATOM 562 O O . GLY A 1 77 ? 4.297 -4.77 7.504 1 55.06 77 GLY A O 1
ATOM 563 N N . HIS A 1 78 ? 6.23 -4.824 8.758 1 61.66 78 HIS A N 1
ATOM 564 C CA . HIS A 1 78 ? 6.594 -3.482 8.32 1 61.66 78 HIS A CA 1
ATOM 565 C C . HIS A 1 78 ? 7.082 -3.488 6.879 1 61.66 78 HIS A C 1
ATOM 567 O O . HIS A 1 78 ? 6.867 -2.523 6.141 1 61.66 78 HIS A O 1
ATOM 573 N N . LEU A 1 79 ? 7.516 -4.715 6.465 1 67.94 79 LEU A N 1
ATOM 574 C CA . LEU A 1 79 ? 8.078 -4.754 5.117 1 67.94 79 LEU A CA 1
ATOM 575 C C . LEU A 1 79 ? 7.07 -5.316 4.125 1 67.94 79 LEU A C 1
ATOM 577 O O . LEU A 1 79 ? 7.129 -5.008 2.932 1 67.94 79 LEU A O 1
ATOM 581 N N . LEU A 1 80 ? 6.074 -5.973 4.574 1 81.31 80 LEU A N 1
ATOM 582 C CA . LEU A 1 80 ? 5.117 -6.648 3.705 1 81.31 80 LEU A CA 1
ATOM 583 C C . LEU A 1 80 ? 3.865 -5.805 3.512 1 81.31 80 LEU A C 1
ATOM 585 O O . LEU A 1 80 ? 3.318 -5.738 2.406 1 81.31 80 LEU A O 1
ATOM 589 N N . GLY A 1 81 ? 3.527 -5.145 4.453 1 86.56 81 GLY A N 1
ATOM 590 C CA . GLY A 1 81 ? 2.289 -4.379 4.484 1 86.56 81 GLY A CA 1
ATOM 591 C C . GLY A 1 81 ? 2.193 -3.352 3.375 1 86.56 81 GLY A C 1
ATOM 592 O O . GLY A 1 81 ? 1.217 -3.332 2.623 1 86.56 81 GLY A O 1
ATOM 593 N N . PRO A 1 82 ? 3.236 -2.59 3.246 1 91.12 82 PRO A N 1
ATOM 594 C CA . PRO A 1 82 ? 3.199 -1.558 2.207 1 91.12 82 PRO A CA 1
ATOM 595 C C . PRO A 1 82 ? 3.07 -2.141 0.801 1 91.12 82 PRO A C 1
ATOM 597 O O . PRO A 1 82 ? 2.346 -1.592 -0.034 1 91.12 82 PRO A O 1
ATOM 600 N N . VAL A 1 83 ? 3.719 -3.234 0.564 1 93.56 83 VAL A N 1
ATOM 601 C CA . VAL A 1 83 ? 3.641 -3.844 -0.76 1 93.56 83 VAL A CA 1
ATOM 602 C C . VAL A 1 83 ? 2.232 -4.387 -0.997 1 93.56 83 VAL A C 1
ATOM 604 O O . VAL A 1 83 ? 1.656 -4.188 -2.068 1 93.56 83 VAL A O 1
ATOM 607 N N . ILE A 1 84 ? 1.674 -4.973 -0.008 1 93.12 84 ILE A N 1
ATOM 608 C CA . ILE A 1 84 ? 0.319 -5.5 -0.121 1 93.12 84 ILE A CA 1
ATOM 609 C C . ILE A 1 84 ? -0.656 -4.367 -0.425 1 93.12 84 ILE A C 1
ATOM 611 O O . ILE A 1 84 ? -1.527 -4.5 -1.287 1 93.12 84 ILE A O 1
ATOM 615 N N . GLY A 1 85 ? -0.53 -3.299 0.257 1 94.44 85 GLY A N 1
ATOM 616 C CA . GLY A 1 85 ? -1.379 -2.143 0.021 1 94.44 85 GLY A CA 1
ATOM 617 C C . GLY A 1 85 ? -1.256 -1.588 -1.386 1 94.44 85 GLY A C 1
ATOM 618 O O . GLY A 1 85 ? -2.258 -1.229 -2.008 1 94.44 85 GLY A O 1
ATOM 619 N N . ALA A 1 86 ? -0.047 -1.464 -1.855 1 97 86 ALA A N 1
ATOM 620 C CA . ALA A 1 86 ? 0.191 -0.971 -3.209 1 97 86 ALA A CA 1
ATOM 621 C C . ALA A 1 86 ? -0.418 -1.906 -4.25 1 97 86 ALA A C 1
ATOM 623 O O . ALA A 1 86 ? -1.013 -1.452 -5.23 1 97 86 ALA A O 1
ATOM 624 N N . VAL A 1 87 ? -0.292 -3.191 -4.012 1 97.56 87 VAL A N 1
ATOM 625 C CA . VAL A 1 87 ? -0.856 -4.184 -4.918 1 97.56 87 VAL A CA 1
ATOM 626 C C . VAL A 1 87 ? -2.381 -4.121 -4.867 1 97.56 87 VAL A C 1
ATOM 628 O O . VAL A 1 87 ? -3.047 -4.262 -5.898 1 97.56 87 VAL A O 1
ATOM 631 N N . ALA A 1 88 ? -2.91 -3.939 -3.713 1 96.75 88 ALA A N 1
ATOM 632 C CA . ALA A 1 88 ? -4.355 -3.771 -3.57 1 96.75 88 ALA A CA 1
ATOM 633 C C . ALA A 1 88 ? -4.848 -2.57 -4.371 1 96.75 88 ALA A C 1
ATOM 635 O O . ALA A 1 88 ? -5.891 -2.639 -5.023 1 96.75 88 ALA A O 1
ATOM 636 N N . LEU A 1 89 ? -4.129 -1.485 -4.281 1 97.44 89 LEU A N 1
ATOM 637 C CA . LEU A 1 89 ? -4.492 -0.304 -5.055 1 97.44 89 LEU A CA 1
ATOM 638 C C . LEU A 1 89 ? -4.441 -0.595 -6.551 1 97.44 89 LEU A C 1
ATOM 640 O O . LEU A 1 89 ? -5.316 -0.166 -7.301 1 97.44 89 LEU A O 1
ATOM 644 N N . LEU A 1 90 ? -3.393 -1.305 -6.945 1 97.25 90 LEU A N 1
ATOM 645 C CA . LEU A 1 90 ? -3.273 -1.712 -8.344 1 97.25 90 LEU A CA 1
ATOM 646 C C . LEU A 1 90 ? -4.484 -2.533 -8.773 1 97.25 90 LEU A C 1
ATOM 648 O O . LEU A 1 90 ? -5.035 -2.312 -9.852 1 97.25 90 LEU A O 1
ATOM 652 N N . ALA A 1 91 ? -4.879 -3.447 -7.965 1 97.75 91 ALA A N 1
ATOM 653 C CA . ALA A 1 91 ? -6.043 -4.277 -8.258 1 97.75 91 ALA A CA 1
ATOM 654 C C . ALA A 1 91 ? -7.305 -3.428 -8.398 1 97.75 91 ALA A C 1
ATOM 656 O O . ALA A 1 91 ? -8.078 -3.609 -9.344 1 97.75 91 ALA A O 1
ATOM 657 N N . PHE A 1 92 ? -7.5 -2.51 -7.5 1 97.62 92 PHE A N 1
ATOM 658 C CA . PHE A 1 92 ? -8.672 -1.643 -7.508 1 97.62 92 PHE A CA 1
ATOM 659 C C . PHE A 1 92 ? -8.719 -0.804 -8.781 1 97.62 92 PHE A C 1
ATOM 661 O O . PHE A 1 92 ? -9.742 -0.748 -9.453 1 97.62 92 PHE A O 1
ATOM 668 N N . ARG A 1 93 ? -7.629 -0.229 -9.117 1 96.81 93 ARG A N 1
ATOM 669 C CA . ARG A 1 93 ? -7.559 0.68 -10.258 1 96.81 93 ARG A CA 1
ATOM 670 C C . ARG A 1 93 ? -7.773 -0.07 -11.57 1 96.81 93 ARG A C 1
ATOM 672 O O . ARG A 1 93 ? -8.281 0.497 -12.539 1 96.81 93 ARG A O 1
ATOM 679 N N . ASN A 1 94 ? -7.363 -1.29 -11.578 1 96.81 94 ASN A N 1
ATOM 680 C CA . ASN A 1 94 ? -7.508 -2.082 -12.797 1 96.81 94 ASN A CA 1
ATOM 681 C C . ASN A 1 94 ? -8.766 -2.949 -12.758 1 96.81 94 ASN A C 1
ATOM 683 O O . ASN A 1 94 ? -8.953 -3.814 -13.609 1 96.81 94 ASN A O 1
ATOM 687 N N . ARG A 1 95 ? -9.594 -2.752 -11.688 1 97.06 95 ARG A N 1
ATOM 688 C CA . ARG A 1 95 ? -10.867 -3.447 -11.531 1 97.06 95 ARG A CA 1
ATOM 689 C C . ARG A 1 95 ? -10.672 -4.961 -11.508 1 97.06 95 ARG A C 1
ATOM 691 O O . ARG A 1 95 ? -11.391 -5.695 -12.18 1 97.06 95 ARG A O 1
ATOM 698 N N . LEU A 1 96 ? -9.688 -5.402 -10.852 1 97.88 96 LEU A N 1
ATOM 699 C CA . LEU A 1 96 ? -9.391 -6.824 -10.695 1 97.88 96 LEU A CA 1
ATOM 700 C C . LEU A 1 96 ? -10.016 -7.371 -9.414 1 97.88 96 LEU A C 1
ATOM 702 O O . LEU A 1 96 ? -10.148 -6.648 -8.422 1 97.88 96 LEU A O 1
ATOM 706 N N . THR A 1 97 ? -10.359 -8.625 -9.5 1 97.31 97 THR A N 1
ATOM 707 C CA . THR A 1 97 ? -10.664 -9.328 -8.258 1 97.31 97 THR A CA 1
ATOM 708 C C . THR A 1 97 ? -9.422 -9.445 -7.383 1 97.31 97 THR A C 1
ATOM 710 O O . THR A 1 97 ? -8.328 -9.727 -7.883 1 97.31 97 THR A O 1
ATOM 713 N N . PHE A 1 98 ? -9.555 -9.156 -6.164 1 97.25 98 PHE A N 1
ATOM 714 C CA . PHE A 1 98 ? -8.445 -9.219 -5.227 1 97.25 98 PHE A CA 1
ATOM 715 C C . PHE A 1 98 ? -8.719 -10.242 -4.129 1 97.25 98 PHE A C 1
ATOM 717 O O . PHE A 1 98 ? -9.625 -10.062 -3.318 1 97.25 98 PHE A O 1
ATOM 724 N N . LEU A 1 99 ? -7.863 -11.25 -4.027 1 95.31 99 LEU A N 1
ATOM 725 C CA . LEU A 1 99 ? -8.055 -12.344 -3.082 1 95.31 99 LEU A CA 1
ATOM 726 C C . LEU A 1 99 ? -6.918 -12.391 -2.066 1 95.31 99 LEU A C 1
ATOM 728 O O . LEU A 1 99 ? -5.742 -12.352 -2.443 1 95.31 99 LEU A O 1
ATOM 732 N N . LEU A 1 100 ? -7.297 -12.391 -0.874 1 91.5 100 LEU A N 1
ATOM 733 C CA . LEU A 1 100 ? -6.344 -12.656 0.199 1 91.5 100 LEU A CA 1
ATOM 734 C C . LEU A 1 100 ? -6.383 -14.125 0.612 1 91.5 100 LEU A C 1
ATOM 736 O O . LEU A 1 100 ? -7.422 -14.625 1.053 1 91.5 100 LEU A O 1
ATOM 740 N N . ILE A 1 101 ? -5.23 -14.758 0.483 1 89.69 101 ILE A N 1
ATOM 741 C CA . ILE A 1 101 ? -5.133 -16.188 0.776 1 89.69 101 ILE A CA 1
ATOM 742 C C . ILE A 1 101 ? -4.473 -16.391 2.139 1 89.69 101 ILE A C 1
ATOM 744 O O . ILE A 1 101 ? -3.35 -15.938 2.365 1 89.69 101 ILE A O 1
ATOM 748 N N . PRO A 1 102 ? -5.113 -17.031 3.033 1 83.25 102 PRO A N 1
ATOM 749 C CA . PRO A 1 102 ? -4.504 -17.312 4.34 1 83.25 102 PRO A CA 1
ATOM 750 C C . PRO A 1 102 ? -3.238 -18.156 4.23 1 83.25 102 PRO A C 1
ATOM 752 O O . PRO A 1 102 ? -3.166 -19.062 3.4 1 83.25 102 PRO A O 1
ATOM 755 N N . PRO A 1 103 ? -2.264 -17.812 5.098 1 75.94 103 PRO A N 1
ATOM 756 C CA . PRO A 1 103 ? -1.003 -18.562 5.062 1 75.94 103 PRO A CA 1
ATOM 757 C C . PRO A 1 103 ? -1.203 -20.062 5.203 1 75.94 103 PRO A C 1
ATOM 759 O O . PRO A 1 103 ? -0.505 -20.844 4.555 1 75.94 103 PRO A O 1
ATOM 762 N N . LYS A 1 104 ? -2.088 -20.5 6.043 1 75.12 104 LYS A N 1
ATOM 763 C CA . LYS A 1 104 ? -2.348 -21.922 6.27 1 75.12 104 LYS A CA 1
ATOM 764 C C . LYS A 1 104 ? -2.768 -22.609 4.977 1 75.12 104 LYS A C 1
ATOM 766 O O . LYS A 1 104 ? -2.383 -23.75 4.73 1 75.12 104 LYS A O 1
ATOM 771 N N . GLU A 1 105 ? -3.555 -21.953 4.254 1 77.62 105 GLU A N 1
ATOM 772 C CA . GLU A 1 105 ? -4.016 -22.531 2.99 1 77.62 105 GLU A CA 1
ATOM 773 C C . GLU A 1 105 ? -2.863 -22.688 2 1 77.62 105 GLU A C 1
ATOM 775 O O . GLU A 1 105 ? -2.803 -23.656 1.257 1 77.62 105 GLU A O 1
ATOM 780 N N . LEU A 1 106 ? -2 -21.703 1.936 1 73.94 106 LEU A N 1
ATOM 781 C CA . LEU A 1 106 ? -0.843 -21.766 1.05 1 73.94 106 LEU A CA 1
ATOM 782 C C . LEU A 1 106 ? 0.076 -22.922 1.436 1 73.94 106 LEU A C 1
ATOM 784 O O . LEU A 1 106 ? 0.521 -23.688 0.573 1 73.94 106 LEU A O 1
ATOM 788 N N . LYS A 1 107 ? 0.383 -23 2.652 1 68.88 107 LYS A N 1
ATOM 789 C CA . LYS A 1 107 ? 1.255 -24.062 3.152 1 68.88 107 LYS A CA 1
ATOM 790 C C . LYS A 1 107 ? 0.633 -25.438 2.926 1 68.88 107 LYS A C 1
ATOM 792 O O . LYS A 1 107 ? 1.321 -26.375 2.523 1 68.88 107 LYS A O 1
ATOM 797 N N . HIS A 1 108 ? -0.586 -25.578 3.234 1 65.12 108 HIS A N 1
ATOM 798 C CA . HIS A 1 108 ? -1.265 -26.859 3.166 1 65.12 108 HIS A CA 1
ATOM 799 C C . HIS A 1 108 ? -1.343 -27.375 1.73 1 65.12 108 HIS A C 1
ATOM 801 O O . HIS A 1 108 ? -1.179 -28.562 1.479 1 65.12 108 HIS A O 1
ATOM 807 N N . ARG A 1 109 ? -1.632 -26.578 0.958 1 60.06 109 ARG A N 1
ATOM 808 C CA . ARG A 1 109 ? -1.937 -27.031 -0.394 1 60.06 109 ARG A CA 1
ATOM 809 C C . ARG A 1 109 ? -0.687 -27.031 -1.268 1 60.06 109 ARG A C 1
ATOM 811 O O . ARG A 1 109 ? -0.615 -27.766 -2.258 1 60.06 109 ARG A O 1
ATOM 818 N N . VAL A 1 110 ? 0.235 -26.234 -0.974 1 59.34 110 VAL A N 1
ATOM 819 C CA . VAL A 1 110 ? 1.392 -26.125 -1.856 1 59.34 110 VAL A CA 1
ATOM 820 C C . VAL A 1 110 ? 2.625 -26.703 -1.169 1 59.34 110 VAL A C 1
ATOM 822 O O . VAL A 1 110 ? 3.463 -27.344 -1.816 1 59.34 110 VAL A O 1
ATOM 825 N N . THR A 1 111 ? 2.979 -26.312 0.057 1 55.34 111 THR A N 1
ATOM 826 C CA . THR A 1 111 ? 4.258 -26.703 0.638 1 55.34 111 THR A CA 1
ATOM 827 C C . THR A 1 111 ? 4.113 -28.016 1.418 1 55.34 111 THR A C 1
ATOM 829 O O . THR A 1 111 ? 3.295 -28.109 2.336 1 55.34 111 THR A O 1
ATOM 832 N N . GLY A 1 112 ? 3.727 -29.203 0.675 1 41.81 112 GLY A N 1
ATOM 833 C CA . GLY A 1 112 ? 3.672 -30.438 1.438 1 41.81 112 GLY A CA 1
ATOM 834 C C . GLY A 1 112 ? 4.512 -30.391 2.701 1 41.81 112 GLY A C 1
ATOM 835 O O . GLY A 1 112 ? 4.996 -29.328 3.098 1 41.81 112 GLY A O 1
ATOM 836 N N . THR A 1 113 ? 5.281 -31.719 2.947 1 41.62 113 THR A N 1
ATOM 837 C CA . THR A 1 113 ? 5.926 -32.344 4.09 1 41.62 113 THR A CA 1
ATOM 838 C C . THR A 1 113 ? 7.141 -31.547 4.543 1 41.62 113 THR A C 1
ATOM 840 O O . THR A 1 113 ? 7.578 -30.641 3.844 1 41.62 113 THR A O 1
ATOM 843 N N . GLY A 1 114 ? 7.926 -32.094 5.59 1 42.16 114 GLY A N 1
ATOM 844 C CA . GLY A 1 114 ? 9.227 -31.938 6.223 1 42.16 114 GLY A CA 1
ATOM 845 C C . GLY A 1 114 ? 10.305 -31.469 5.266 1 42.16 114 GLY A C 1
ATOM 846 O O . GLY A 1 114 ? 11.453 -31.266 5.668 1 42.16 114 GLY A O 1
ATOM 847 N N . GLU A 1 115 ? 10.438 -32.031 3.957 1 46.81 115 GLU A N 1
ATOM 848 C CA . GLU A 1 115 ? 11.633 -31.812 3.145 1 46.81 115 GLU A CA 1
ATOM 849 C C . GLU A 1 115 ? 11.797 -30.328 2.783 1 46.81 115 GLU A C 1
ATOM 851 O O . GLU A 1 115 ? 10.836 -29.578 2.797 1 46.81 115 GLU A O 1
ATOM 856 N N . ALA A 1 116 ? 13.258 -29.656 2.705 1 49.97 116 ALA A N 1
ATOM 857 C CA . ALA A 1 116 ? 13.781 -28.312 2.432 1 49.97 116 ALA A CA 1
ATOM 858 C C . ALA A 1 116 ? 13.07 -27.688 1.238 1 49.97 116 ALA A C 1
ATOM 860 O O . ALA A 1 116 ? 13.086 -28.234 0.135 1 49.97 116 ALA A O 1
ATOM 861 N N . GLY A 1 117 ? 12.289 -26.594 1.315 1 58.69 117 GLY A N 1
ATOM 862 C CA . GLY A 1 117 ? 11.398 -25.484 1.044 1 58.69 117 GLY A CA 1
ATOM 863 C C . GLY A 1 117 ? 11.086 -25.312 -0.431 1 58.69 117 GLY A C 1
ATOM 864 O O . GLY A 1 117 ? 9.93 -25.391 -0.837 1 58.69 117 GLY A O 1
ATOM 865 N N . LYS A 1 118 ? 12.047 -25.078 -1.327 1 63.47 118 LYS A N 1
ATOM 866 C CA . LYS A 1 118 ? 11.805 -24.781 -2.736 1 63.47 118 LYS A CA 1
ATOM 867 C C . LYS A 1 118 ? 11.469 -26.047 -3.514 1 63.47 118 LYS A C 1
ATOM 869 O O . LYS A 1 118 ? 10.555 -26.047 -4.344 1 63.47 118 LYS A O 1
ATOM 874 N N . ALA A 1 119 ? 12.148 -27.203 -3.312 1 67.94 119 ALA A N 1
ATOM 875 C CA . ALA A 1 119 ? 11.961 -28.453 -4.062 1 67.94 119 ALA A CA 1
ATOM 876 C C . ALA A 1 119 ? 10.57 -29.031 -3.822 1 67.94 119 ALA A C 1
ATOM 878 O O . ALA A 1 119 ? 9.938 -29.547 -4.75 1 67.94 119 ALA A O 1
ATOM 879 N N . ALA A 1 120 ? 10.156 -29 -2.674 1 69.69 120 ALA A N 1
ATOM 880 C CA . ALA A 1 120 ? 8.828 -29.5 -2.334 1 69.69 120 ALA A CA 1
ATOM 881 C C . ALA A 1 120 ? 7.742 -28.672 -3.029 1 69.69 120 ALA A C 1
ATOM 883 O O . ALA A 1 120 ? 6.766 -29.234 -3.533 1 69.69 120 ALA A O 1
ATOM 884 N N . LEU A 1 121 ? 7.938 -27.391 -2.975 1 70.06 121 LEU A N 1
ATOM 885 C CA . LEU A 1 121 ? 6.992 -26.5 -3.643 1 70.06 121 LEU A CA 1
ATOM 886 C C . LEU A 1 121 ? 6.91 -26.828 -5.133 1 70.06 121 LEU A C 1
ATOM 888 O O . LEU A 1 121 ? 5.812 -26.922 -5.688 1 70.06 121 LEU A O 1
ATOM 892 N N . ILE A 1 122 ? 8.086 -27.031 -5.727 1 72.31 122 ILE A N 1
ATOM 893 C CA . ILE A 1 122 ? 8.164 -27.312 -7.16 1 72.31 122 ILE A CA 1
ATOM 894 C C . ILE A 1 122 ? 7.492 -28.641 -7.465 1 72.31 122 ILE A C 1
ATOM 896 O O . ILE A 1 122 ? 6.766 -28.766 -8.453 1 72.31 122 ILE A O 1
ATOM 900 N N . ARG A 1 123 ? 7.77 -29.625 -6.691 1 75.19 123 ARG A N 1
ATOM 901 C CA . ARG A 1 123 ? 7.168 -30.938 -6.895 1 75.19 123 ARG A CA 1
ATOM 902 C C . ARG A 1 123 ? 5.645 -30.859 -6.836 1 75.19 123 ARG A C 1
ATOM 904 O O . ARG A 1 123 ? 4.957 -31.422 -7.688 1 75.19 123 ARG A O 1
ATOM 911 N N . SER A 1 124 ? 5.203 -30.188 -5.836 1 75.19 124 SER A N 1
ATOM 912 C CA . SER A 1 124 ? 3.76 -30.047 -5.68 1 75.19 124 SER A CA 1
ATOM 913 C C . SER A 1 124 ? 3.139 -29.344 -6.883 1 75.19 124 SER A C 1
ATOM 915 O O . SER A 1 124 ? 2.135 -29.797 -7.43 1 75.19 124 SER A O 1
ATOM 917 N N . LEU A 1 125 ? 3.773 -28.328 -7.301 1 77.88 125 LEU A N 1
ATOM 918 C CA . LEU A 1 125 ? 3.223 -27.516 -8.383 1 77.88 125 LEU A CA 1
ATOM 919 C C . LEU A 1 125 ? 3.344 -28.234 -9.719 1 77.88 125 LEU A C 1
ATOM 921 O O . LEU A 1 125 ? 2.51 -28.047 -10.609 1 77.88 125 LEU A O 1
ATOM 925 N N . SER A 1 126 ? 4.418 -29.047 -9.805 1 78.94 126 SER A N 1
ATOM 926 C CA . SER A 1 126 ? 4.629 -29.812 -11.031 1 78.94 126 SER A CA 1
ATOM 927 C C . SER A 1 126 ? 3.484 -30.781 -11.273 1 78.94 126 SER A C 1
ATOM 929 O O . SER A 1 126 ? 3.18 -31.125 -12.422 1 78.94 126 SER A O 1
ATOM 931 N N . PHE A 1 127 ? 2.922 -31.234 -10.234 1 77.19 127 PHE A N 1
ATOM 932 C CA . PHE A 1 127 ? 1.774 -32.125 -10.344 1 77.19 127 PHE A CA 1
ATOM 933 C C . PHE A 1 127 ? 0.617 -31.438 -11.055 1 77.19 127 PHE A C 1
ATOM 935 O O . PHE A 1 127 ? -0.105 -32.062 -11.836 1 77.19 127 PHE A O 1
ATOM 942 N N . TRP A 1 128 ? 0.569 -30.219 -10.867 1 77.12 128 TRP A N 1
ATOM 943 C CA . TRP A 1 128 ? -0.578 -29.484 -11.383 1 77.12 128 TRP A CA 1
ATOM 944 C C . TRP A 1 128 ? -0.243 -28.828 -12.727 1 77.12 128 TRP A C 1
ATOM 946 O O . TRP A 1 128 ? -1.085 -28.766 -13.625 1 77.12 128 TRP A O 1
ATOM 956 N N . PHE A 1 129 ? 0.935 -28.422 -12.914 1 83.38 129 PHE A N 1
ATOM 957 C CA . PHE A 1 129 ? 1.285 -27.625 -14.086 1 83.38 129 PHE A CA 1
ATOM 958 C C . PHE A 1 129 ? 2.168 -28.422 -15.039 1 83.38 129 PHE A C 1
ATOM 960 O O . PHE A 1 129 ? 2.436 -27.969 -16.156 1 83.38 129 PHE A O 1
ATOM 967 N N . GLY A 1 130 ? 2.559 -29.562 -14.633 1 79.25 130 GLY A N 1
ATOM 968 C CA . GLY A 1 130 ? 3.406 -30.422 -15.445 1 79.25 130 GLY A CA 1
ATOM 969 C C . GLY A 1 130 ? 4.863 -30.391 -15.023 1 79.25 130 GLY A C 1
ATOM 970 O O . GLY A 1 130 ? 5.305 -29.453 -14.367 1 79.25 130 GLY A O 1
ATOM 971 N N . PRO A 1 131 ? 5.547 -31.422 -15.398 1 76.31 131 PRO A N 1
ATOM 972 C CA . PRO A 1 131 ? 6.934 -31.594 -14.961 1 76.31 131 PRO A CA 1
ATOM 973 C C . PRO A 1 131 ? 7.871 -30.562 -15.586 1 76.31 131 PRO A C 1
ATOM 975 O O . PRO A 1 131 ? 9 -30.391 -15.125 1 76.31 131 PRO A O 1
ATOM 978 N N . GLU A 1 132 ? 7.398 -29.828 -16.562 1 79.06 132 GLU A N 1
ATOM 979 C CA . GLU A 1 132 ? 8.266 -28.922 -17.297 1 79.06 132 GLU A CA 1
ATOM 980 C C . GLU A 1 132 ? 8.211 -27.516 -16.703 1 79.06 132 GLU A C 1
ATOM 982 O O . GLU A 1 132 ? 8.805 -26.578 -17.25 1 79.06 132 GLU A O 1
ATOM 987 N N . ILE A 1 133 ? 7.621 -27.391 -15.547 1 79.69 133 ILE A N 1
ATOM 988 C CA . ILE A 1 133 ? 7.523 -26.047 -14.977 1 79.69 133 ILE A CA 1
ATOM 989 C C . ILE A 1 133 ? 8.906 -25.562 -14.539 1 79.69 133 ILE A C 1
ATOM 991 O O . ILE A 1 133 ? 9.703 -26.344 -14.016 1 79.69 133 ILE A O 1
ATOM 995 N N . ASP A 1 134 ? 9.273 -24.297 -14.961 1 82.44 134 ASP A N 1
ATOM 996 C CA . ASP A 1 134 ? 10.555 -23.688 -14.633 1 82.44 134 ASP A CA 1
ATOM 997 C C . ASP A 1 134 ? 10.383 -22.516 -13.664 1 82.44 134 ASP A C 1
ATOM 999 O O . ASP A 1 134 ? 10 -21.422 -14.062 1 82.44 134 ASP A O 1
ATOM 1003 N N . ILE A 1 135 ? 10.625 -22.766 -12.453 1 83.19 135 ILE A N 1
ATOM 1004 C CA . ILE A 1 135 ? 10.523 -21.781 -11.398 1 83.19 135 ILE A CA 1
ATOM 1005 C C . ILE A 1 135 ? 11.922 -21.328 -10.977 1 83.19 135 ILE A C 1
ATOM 1007 O O . ILE A 1 135 ? 12.734 -22.141 -10.539 1 83.19 135 ILE A O 1
ATOM 1011 N N . GLY A 1 136 ? 12.164 -20.062 -11.109 1 81.44 136 GLY A N 1
ATOM 1012 C CA . GLY A 1 136 ? 13.508 -19.547 -10.922 1 81.44 136 GLY A CA 1
ATOM 1013 C C . GLY A 1 136 ? 13.859 -19.297 -9.469 1 81.44 136 GLY A C 1
ATOM 1014 O O . GLY A 1 136 ? 15.023 -19.406 -9.078 1 81.44 136 GLY A O 1
ATOM 1015 N N . THR A 1 137 ? 12.906 -18.859 -8.664 1 85.56 137 THR A N 1
ATOM 1016 C CA . THR A 1 137 ? 13.164 -18.516 -7.273 1 85.56 137 THR A CA 1
ATOM 1017 C C . THR A 1 137 ? 12.039 -19.031 -6.375 1 85.56 137 THR A C 1
ATOM 1019 O O . THR A 1 137 ? 10.961 -19.375 -6.859 1 85.56 137 THR A O 1
ATOM 1022 N N . THR A 1 138 ? 12.328 -19.094 -5.117 1 84.5 138 THR A N 1
ATOM 1023 C CA . THR A 1 138 ? 11.32 -19.484 -4.137 1 84.5 138 THR A CA 1
ATOM 1024 C C . THR A 1 138 ? 10.164 -18.484 -4.113 1 84.5 138 THR A C 1
ATOM 1026 O O . THR A 1 138 ? 9.008 -18.875 -3.928 1 84.5 138 THR A O 1
ATOM 1029 N N . HIS A 1 139 ? 10.438 -17.203 -4.387 1 89 139 HIS A N 1
ATOM 1030 C CA . HIS A 1 139 ? 9.406 -16.172 -4.418 1 89 139 HIS A CA 1
ATOM 1031 C C . HIS A 1 139 ? 8.438 -16.391 -5.578 1 89 139 HIS A C 1
ATOM 1033 O O . HIS A 1 139 ? 7.227 -16.25 -5.422 1 89 139 HIS A O 1
ATOM 1039 N N . GLU A 1 140 ? 9.047 -16.766 -6.648 1 91.19 140 GLU A N 1
ATOM 1040 C CA . GLU A 1 140 ? 8.219 -17.078 -7.812 1 91.19 140 GLU A CA 1
ATOM 1041 C C . GLU A 1 140 ? 7.348 -18.297 -7.559 1 91.19 140 GLU A C 1
ATOM 1043 O O . GLU A 1 140 ? 6.172 -18.312 -7.934 1 91.19 140 GLU A O 1
ATOM 1048 N N . GLY A 1 141 ? 7.961 -19.281 -6.934 1 87.12 141 GLY A N 1
ATOM 1049 C CA . GLY A 1 141 ? 7.211 -20.484 -6.602 1 87.12 141 GLY A CA 1
ATOM 1050 C C . GLY A 1 141 ? 6.051 -20.219 -5.656 1 87.12 141 GLY A C 1
ATOM 1051 O O . GLY A 1 141 ? 4.945 -20.719 -5.867 1 87.12 141 GLY A O 1
ATOM 1052 N N . ASP A 1 142 ? 6.32 -19.484 -4.641 1 86.75 142 ASP A N 1
ATOM 1053 C CA . ASP A 1 142 ? 5.262 -19.109 -3.711 1 86.75 142 ASP A CA 1
ATOM 1054 C C . ASP A 1 142 ? 4.145 -18.359 -4.426 1 86.75 142 ASP A C 1
ATOM 1056 O O . ASP A 1 142 ? 2.963 -18.594 -4.172 1 86.75 142 ASP A O 1
ATOM 1060 N N . ALA A 1 143 ? 4.5 -17.484 -5.312 1 93.25 143 ALA A N 1
ATOM 1061 C CA . ALA A 1 143 ? 3.521 -16.734 -6.098 1 93.25 143 ALA A CA 1
ATOM 1062 C C . ALA A 1 143 ? 2.68 -17.672 -6.961 1 93.25 143 ALA A C 1
ATOM 1064 O O . ALA A 1 143 ? 1.473 -17.469 -7.113 1 93.25 143 ALA A O 1
ATOM 1065 N N . LEU A 1 144 ? 3.332 -18.641 -7.527 1 91.88 144 LEU A N 1
ATOM 1066 C CA . LEU A 1 144 ? 2.607 -19.609 -8.344 1 91.88 144 LEU A CA 1
ATOM 1067 C C . LEU A 1 144 ? 1.584 -20.375 -7.504 1 91.88 144 LEU A C 1
ATOM 1069 O O . LEU A 1 144 ? 0.461 -20.609 -7.957 1 91.88 144 LEU A O 1
ATOM 1073 N N . GLY A 1 145 ? 2.025 -20.766 -6.32 1 88.56 145 GLY A N 1
ATOM 1074 C CA . GLY A 1 145 ? 1.079 -21.391 -5.402 1 88.56 145 GLY A CA 1
ATOM 1075 C C . GLY A 1 145 ? -0.124 -20.516 -5.109 1 88.56 145 GLY A C 1
ATOM 1076 O O . GLY A 1 145 ? -1.259 -20.984 -5.086 1 88.56 145 GLY A O 1
ATOM 1077 N N . LEU A 1 146 ? 0.117 -19.281 -4.887 1 92.88 146 LEU A N 1
ATOM 1078 C CA . LEU A 1 146 ? -0.958 -18.328 -4.625 1 92.88 146 LEU A CA 1
ATOM 1079 C C . LEU A 1 146 ? -1.883 -18.203 -5.832 1 92.88 146 LEU A C 1
ATOM 1081 O O . LEU A 1 146 ? -3.105 -18.141 -5.68 1 92.88 146 LEU A O 1
ATOM 1085 N N . ALA A 1 147 ? -1.308 -18.094 -7.043 1 94.25 147 ALA A N 1
ATOM 1086 C CA . ALA A 1 147 ? -2.105 -18.031 -8.266 1 94.25 147 ALA A CA 1
ATOM 1087 C C . ALA A 1 147 ? -3.01 -19.25 -8.398 1 94.25 147 ALA A C 1
ATOM 1089 O O . ALA A 1 147 ? -4.18 -19.125 -8.766 1 94.25 147 ALA A O 1
ATOM 1090 N N . PHE A 1 148 ? -2.438 -20.359 -8.078 1 89.69 148 PHE A N 1
ATOM 1091 C CA . PHE A 1 148 ? -3.172 -21.625 -8.141 1 89.69 148 PHE A CA 1
ATOM 1092 C C . PHE A 1 148 ? -4.352 -21.609 -7.172 1 89.69 148 PHE A C 1
ATOM 1094 O O . PHE A 1 148 ? -5.48 -21.906 -7.559 1 89.69 148 PHE A O 1
ATOM 1101 N N . LEU A 1 149 ? -4.074 -21.266 -5.969 1 89.44 149 LEU A N 1
ATOM 1102 C CA . LEU A 1 149 ? -5.113 -21.219 -4.945 1 89.44 149 LEU A CA 1
ATOM 1103 C C . LEU A 1 149 ? -6.176 -20.188 -5.293 1 89.44 149 LEU A C 1
ATOM 1105 O O . LEU A 1 149 ? -7.371 -20.438 -5.113 1 89.44 149 LEU A O 1
ATOM 1109 N N . GLY A 1 150 ? -5.715 -19.031 -5.75 1 93.25 150 GLY A N 1
ATOM 1110 C CA . GLY A 1 150 ? -6.656 -18 -6.176 1 93.25 150 GLY A CA 1
ATOM 1111 C C . GLY A 1 150 ? -7.578 -18.469 -7.289 1 93.25 150 GLY A C 1
ATOM 1112 O O . GLY A 1 150 ? -8.781 -18.219 -7.242 1 93.25 150 GLY A O 1
ATOM 1113 N N . TYR A 1 151 ? -7.004 -19.156 -8.242 1 91.06 151 TYR A N 1
ATOM 1114 C CA . TYR A 1 151 ? -7.816 -19.703 -9.328 1 91.06 151 TYR A CA 1
ATOM 1115 C C . TYR A 1 151 ? -8.867 -20.672 -8.797 1 91.06 151 TYR A C 1
ATOM 1117 O O . TYR A 1 151 ? -10.023 -20.625 -9.203 1 91.06 151 TYR A O 1
ATOM 1125 N N . GLY A 1 152 ? -8.461 -21.531 -7.93 1 88 152 GLY A N 1
ATOM 1126 C CA . GLY A 1 152 ? -9.375 -22.484 -7.328 1 88 152 GLY A CA 1
ATOM 1127 C C . GLY A 1 152 ? -10.539 -21.828 -6.609 1 88 152 GLY A C 1
ATOM 1128 O O . GLY A 1 152 ? -11.664 -22.328 -6.668 1 88 152 GLY A O 1
ATOM 1129 N N . ARG A 1 153 ? -10.305 -20.781 -5.977 1 87.62 153 ARG A N 1
ATOM 1130 C CA . ARG A 1 153 ? -11.336 -20.062 -5.234 1 87.62 153 ARG A CA 1
ATOM 1131 C C . ARG A 1 153 ? -12.336 -19.406 -6.184 1 87.62 153 ARG A C 1
ATOM 1133 O O . ARG A 1 153 ? -13.516 -19.266 -5.844 1 87.62 153 ARG A O 1
ATOM 1140 N N . LEU A 1 154 ? -11.875 -18.969 -7.309 1 86.88 154 LEU A N 1
ATOM 1141 C CA . LEU A 1 154 ? -12.742 -18.281 -8.266 1 86.88 154 LEU A CA 1
ATOM 1142 C C . LEU A 1 154 ? -13.523 -19.297 -9.102 1 86.88 154 LEU A C 1
ATOM 1144 O O . LEU A 1 154 ? -14.625 -18.984 -9.578 1 86.88 154 LEU A O 1
ATOM 1148 N N . ASP A 1 155 ? -12.781 -20.406 -9.484 1 70.56 155 ASP A N 1
ATOM 1149 C CA . ASP A 1 155 ? -13.414 -21.453 -10.281 1 70.56 155 ASP A CA 1
ATOM 1150 C C . ASP A 1 155 ? -14.43 -22.234 -9.453 1 70.56 155 ASP A C 1
ATOM 1152 O O . ASP A 1 155 ? -15.148 -23.078 -9.984 1 70.56 155 ASP A O 1
ATOM 1156 N N . ARG A 1 156 ? -14.5 -22.078 -8.18 1 60.28 156 ARG A N 1
ATOM 1157 C CA . ARG A 1 156 ? -15.461 -22.828 -7.375 1 60.28 156 ARG A CA 1
ATOM 1158 C C . ARG A 1 156 ? -16.891 -22.516 -7.816 1 60.28 156 ARG A C 1
ATOM 1160 O O . ARG A 1 156 ? -17.266 -21.359 -7.961 1 60.28 156 ARG A O 1
ATOM 1167 N N . PRO A 1 157 ? -17.547 -23.719 -8.375 1 48.25 157 PRO A N 1
ATOM 1168 C CA . PRO A 1 157 ? -18.953 -23.688 -8.773 1 48.25 157 PRO A CA 1
ATOM 1169 C C . PRO A 1 157 ? -19.859 -23.078 -7.707 1 48.25 157 PRO A C 1
ATOM 1171 O O . PRO A 1 157 ? -19.516 -23.062 -6.523 1 48.25 157 PRO A O 1
ATOM 1174 N N . MET B 1 1 ? 1.456 18.031 1.903 1 98.06 1 MET B N 1
ATOM 1175 C CA . MET B 1 1 ? 0.284 17.375 2.484 1 98.06 1 MET B CA 1
ATOM 1176 C C . MET B 1 1 ? 0.696 16.297 3.484 1 98.06 1 MET B C 1
ATOM 1178 O O . MET B 1 1 ? 1.603 15.516 3.213 1 98.06 1 MET B O 1
ATOM 1182 N N . GLY B 1 2 ? 0.148 16.391 4.645 1 97.12 2 GLY B N 1
ATOM 1183 C CA . GLY B 1 2 ? 0.311 15.328 5.629 1 97.12 2 GLY B CA 1
ATOM 1184 C C . GLY B 1 2 ? -0.773 14.266 5.555 1 97.12 2 GLY B C 1
ATOM 1185 O O . GLY B 1 2 ? -1.936 14.578 5.285 1 97.12 2 GLY B O 1
ATOM 1186 N N . VAL B 1 3 ? -0.361 13.016 5.781 1 97.12 3 VAL B N 1
ATOM 1187 C CA . VAL B 1 3 ? -1.301 11.898 5.805 1 97.12 3 VAL B CA 1
ATOM 1188 C C . VAL B 1 3 ? -1.099 11.078 7.074 1 97.12 3 VAL B C 1
ATOM 1190 O O . VAL B 1 3 ? 0.019 10.656 7.375 1 97.12 3 VAL B O 1
ATOM 1193 N N . ASP B 1 4 ? -2.086 10.961 7.84 1 91.5 4 ASP B N 1
ATOM 1194 C CA . ASP B 1 4 ? -2.152 10.055 8.977 1 91.5 4 ASP B CA 1
ATOM 1195 C C . ASP B 1 4 ? -2.885 8.766 8.609 1 91.5 4 ASP B C 1
ATOM 1197 O O . ASP B 1 4 ? -4.109 8.68 8.734 1 91.5 4 ASP B O 1
ATOM 1201 N N . PRO B 1 5 ? -2.131 7.746 8.273 1 93.31 5 PRO B N 1
ATOM 1202 C CA . PRO B 1 5 ? -2.719 6.566 7.633 1 93.31 5 PRO B CA 1
ATOM 1203 C C . PRO B 1 5 ? -3.469 5.672 8.617 1 93.31 5 PRO B C 1
ATOM 1205 O O . PRO B 1 5 ? -3.045 5.516 9.766 1 93.31 5 PRO B O 1
ATOM 1208 N N . GLY B 1 6 ? -4.574 5.152 8.172 1 90.06 6 GLY B N 1
ATOM 1209 C CA . GLY B 1 6 ? -5.395 4.133 8.805 1 90.06 6 GLY B CA 1
ATOM 1210 C C . GLY B 1 6 ? -6.441 3.549 7.875 1 90.06 6 GLY B C 1
ATOM 1211 O O . GLY B 1 6 ? -7.051 4.273 7.086 1 90.06 6 GLY B O 1
ATOM 1212 N N . LEU B 1 7 ? -6.605 2.275 8.047 1 90.94 7 LEU B N 1
ATOM 1213 C CA . LEU B 1 7 ? -7.57 1.649 7.148 1 90.94 7 LEU B CA 1
ATOM 1214 C C . LEU B 1 7 ? -8.984 2.117 7.457 1 90.94 7 LEU B C 1
ATOM 1216 O O . LEU B 1 7 ? -9.766 2.398 6.547 1 90.94 7 LEU B O 1
ATOM 1220 N N . ALA B 1 8 ? -9.312 2.195 8.742 1 92.06 8 ALA B N 1
ATOM 1221 C CA . ALA B 1 8 ? -10.648 2.643 9.125 1 92.06 8 ALA B CA 1
ATOM 1222 C C . ALA B 1 8 ? -10.797 4.152 8.953 1 92.06 8 ALA B C 1
ATOM 1224 O O . ALA B 1 8 ? -11.836 4.641 8.516 1 92.06 8 ALA B O 1
ATOM 1225 N N . ARG B 1 9 ? -9.742 4.844 9.344 1 93.56 9 ARG B N 1
ATOM 1226 C CA . ARG B 1 9 ? -9.719 6.301 9.258 1 93.56 9 ARG B CA 1
ATOM 1227 C C . ARG B 1 9 ? -8.344 6.797 8.812 1 93.56 9 ARG B C 1
ATOM 1229 O O . ARG B 1 9 ? -7.32 6.391 9.367 1 93.56 9 ARG B O 1
ATOM 1236 N N . THR B 1 10 ? -8.344 7.582 7.773 1 95.94 10 THR B N 1
ATOM 1237 C CA . THR B 1 10 ? -7.129 8.242 7.309 1 95.94 10 THR B CA 1
ATOM 1238 C C . THR B 1 10 ? -7.293 9.758 7.344 1 95.94 10 THR B C 1
ATOM 1240 O O . THR B 1 10 ? -8.18 10.305 6.68 1 95.94 10 THR B O 1
ATOM 1243 N N . GLY B 1 11 ? -6.477 10.391 8.125 1 95.25 11 GLY B N 1
ATOM 1244 C CA . GLY B 1 11 ? -6.465 11.844 8.125 1 95.25 11 GLY B CA 1
ATOM 1245 C C . GLY B 1 11 ? -5.57 12.438 7.055 1 95.25 11 GLY B C 1
ATOM 1246 O O . GLY B 1 11 ? -4.578 11.82 6.66 1 95.25 11 GLY B O 1
ATOM 1247 N N . TRP B 1 12 ? -5.922 13.609 6.578 1 97.44 12 TRP B N 1
ATOM 1248 C CA . TRP B 1 12 ? -5.086 14.344 5.633 1 97.44 12 TRP B CA 1
ATOM 1249 C C . TRP B 1 12 ? -5.215 15.844 5.84 1 97.44 12 TRP B C 1
ATOM 1251 O O . TRP B 1 12 ? -6.219 16.328 6.375 1 97.44 12 TRP B O 1
ATOM 1261 N N . ALA B 1 13 ? -4.137 16.547 5.535 1 96.5 13 ALA B N 1
ATOM 1262 C CA . ALA B 1 13 ? -4.105 18 5.664 1 96.5 13 ALA B CA 1
ATOM 1263 C C . ALA B 1 13 ? -3.135 18.625 4.664 1 96.5 13 ALA B C 1
ATOM 1265 O O . ALA B 1 13 ? -2.039 18.094 4.445 1 96.5 13 ALA B O 1
ATOM 1266 N N . VAL B 1 14 ? -3.553 19.703 4.047 1 97.31 14 VAL B N 1
ATOM 1267 C CA . VAL B 1 14 ? -2.734 20.391 3.061 1 97.31 14 VAL B CA 1
ATOM 1268 C C . VAL B 1 14 ? -2.312 21.75 3.607 1 97.31 14 VAL B C 1
ATOM 1270 O O . VAL B 1 14 ? -3.143 22.516 4.121 1 97.31 14 VAL B O 1
ATOM 1273 N N . VAL B 1 15 ? -1.062 21.984 3.537 1 95.44 15 VAL B N 1
ATOM 1274 C CA . VAL B 1 15 ? -0.532 23.297 3.91 1 95.44 15 VAL B CA 1
ATOM 1275 C C . VAL B 1 15 ? 0.215 23.906 2.729 1 95.44 15 VAL B C 1
ATOM 1277 O O . VAL B 1 15 ? 0.678 23.188 1.839 1 95.44 15 VAL B O 1
ATOM 1280 N N . SER B 1 16 ? 0.212 25.141 2.666 1 94.06 16 SER B N 1
ATOM 1281 C CA . SER B 1 16 ? 0.969 25.875 1.652 1 94.06 16 SER B CA 1
ATOM 1282 C C . SER B 1 16 ? 1.597 27.141 2.232 1 94.06 16 SER B C 1
ATOM 1284 O O . SER B 1 16 ? 1.186 27.609 3.295 1 94.06 16 SER B O 1
ATOM 1286 N N . GLY B 1 17 ? 2.678 27.578 1.584 1 90.25 17 GLY B N 1
ATOM 1287 C CA . GLY B 1 17 ? 3.34 28.797 1.999 1 90.25 17 GLY B CA 1
ATOM 1288 C C . GLY B 1 17 ? 4.652 29.047 1.282 1 90.25 17 GLY B C 1
ATOM 1289 O O . GLY B 1 17 ? 5.188 28.141 0.632 1 90.25 17 GLY B O 1
ATOM 1290 N N . GLU B 1 18 ? 5.043 30.328 1.443 1 88 18 GLU B N 1
ATOM 1291 C CA . GLU B 1 18 ? 6.312 30.719 0.829 1 88 18 GLU B CA 1
ATOM 1292 C C . GLU B 1 18 ? 7.492 30.328 1.714 1 88 18 GLU B C 1
ATOM 1294 O O . GLU B 1 18 ? 8.633 30.25 1.241 1 88 18 GLU B O 1
ATOM 1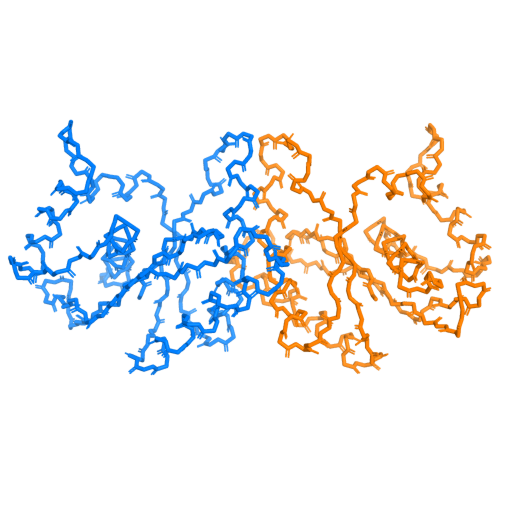299 N N . SER B 1 19 ? 7.211 30.219 3.047 1 84.31 19 SER B N 1
ATOM 1300 C CA . SER B 1 19 ? 8.211 29.828 4.035 1 84.31 19 SER B CA 1
ATOM 1301 C C . SER B 1 19 ? 7.566 29.125 5.223 1 84.31 19 SER B C 1
ATOM 1303 O O . SER B 1 19 ? 6.344 29.109 5.352 1 84.31 19 SER B O 1
ATOM 1305 N N . PHE B 1 20 ? 8.383 28.516 5.973 1 83.19 20 PHE B N 1
ATOM 1306 C CA . PHE B 1 20 ? 7.91 27.812 7.152 1 83.19 20 PHE B CA 1
ATOM 1307 C C . PHE B 1 20 ? 7.172 28.75 8.094 1 83.19 20 PHE B C 1
ATOM 1309 O O . PHE B 1 20 ? 6.227 28.344 8.773 1 83.19 20 PHE B O 1
ATOM 1316 N N . GLN B 1 21 ? 7.578 30.094 8.07 1 80.12 21 GLN B N 1
ATOM 1317 C CA . GLN B 1 21 ? 7 31.094 8.969 1 80.12 21 GLN B CA 1
ATOM 1318 C C . GLN B 1 21 ? 5.676 31.625 8.422 1 80.12 21 GLN B C 1
ATOM 1320 O O . GLN B 1 21 ? 4.934 32.312 9.141 1 80.12 21 GLN B O 1
ATOM 1325 N N . ARG B 1 22 ? 5.426 31.359 7.176 1 85.88 22 ARG B N 1
ATOM 1326 C CA . ARG B 1 22 ? 4.211 31.844 6.527 1 85.88 22 ARG B CA 1
ATOM 1327 C C . ARG B 1 22 ? 3.385 30.672 5.98 1 85.88 22 ARG B C 1
ATOM 1329 O O . ARG B 1 22 ? 2.939 30.719 4.832 1 85.88 22 ARG B O 1
ATOM 1336 N N . LEU B 1 23 ? 3.166 29.719 6.812 1 88.44 23 LEU B N 1
ATOM 1337 C CA . LEU B 1 23 ? 2.422 28.531 6.41 1 88.44 23 LEU B CA 1
ATOM 1338 C C . LEU B 1 23 ? 0.927 28.734 6.637 1 88.44 23 LEU B C 1
ATOM 1340 O O . LEU B 1 23 ? 0.517 29.312 7.645 1 88.44 23 LEU B O 1
ATOM 1344 N N . SER B 1 24 ? 0.194 28.281 5.684 1 91.38 24 SER B N 1
ATOM 1345 C CA . SER B 1 24 ? -1.262 28.297 5.785 1 91.38 24 SER B CA 1
ATOM 1346 C C . SER B 1 24 ? -1.84 26.891 5.746 1 91.38 24 SER B C 1
ATOM 1348 O O . SER B 1 24 ? -1.325 26.031 5.039 1 91.38 24 SER B O 1
ATOM 1350 N N . PHE B 1 25 ? -2.857 26.688 6.562 1 93.31 25 PHE B N 1
ATOM 1351 C CA . PHE B 1 25 ? -3.668 25.469 6.48 1 93.31 25 PHE B CA 1
ATOM 1352 C C . PHE B 1 25 ? -4.75 25.625 5.414 1 93.31 25 PHE B C 1
ATOM 1354 O O . PHE B 1 25 ? -5.719 26.359 5.602 1 93.31 25 PHE B O 1
ATOM 1361 N N . ASP B 1 26 ? -4.684 24.906 4.305 1 94.88 26 ASP B N 1
ATOM 1362 C CA . ASP B 1 26 ? -5.539 25.109 3.137 1 94.88 26 ASP B CA 1
ATOM 1363 C C . ASP B 1 26 ? -6.805 24.266 3.236 1 94.88 26 ASP B C 1
ATOM 1365 O O . ASP B 1 26 ? -7.895 24.719 2.885 1 94.88 26 ASP B O 1
ATOM 1369 N N . ASP B 1 27 ? -6.629 23.016 3.572 1 95.81 27 ASP B N 1
ATOM 1370 C CA . ASP B 1 27 ? -7.723 22.047 3.607 1 95.81 27 ASP B CA 1
ATOM 1371 C C . ASP B 1 27 ? -7.312 20.781 4.352 1 95.81 27 ASP B C 1
ATOM 1373 O O . ASP B 1 27 ? -6.129 20.547 4.59 1 95.81 27 ASP B O 1
ATOM 1377 N N . GLY B 1 28 ? -8.336 20.016 4.734 1 96.12 28 GLY B N 1
ATOM 1378 C CA . GLY B 1 28 ? -8.086 18.75 5.41 1 96.12 28 GLY B CA 1
ATOM 1379 C C . GLY B 1 28 ? -9.352 17.969 5.68 1 96.12 28 GLY B C 1
ATOM 1380 O O . GLY B 1 28 ? -10.445 18.391 5.312 1 96.12 28 GLY B O 1
ATOM 1381 N N . GLY B 1 29 ? -9.148 16.828 6.266 1 95.81 29 GLY B N 1
ATOM 1382 C CA . GLY B 1 29 ? -10.289 15.992 6.594 1 95.81 29 GLY B CA 1
ATOM 1383 C C . GLY B 1 29 ? -9.891 14.586 7.02 1 95.81 29 GLY B C 1
ATOM 1384 O O . GLY B 1 29 ? -8.711 14.312 7.242 1 95.81 29 GLY B O 1
ATOM 1385 N N . THR B 1 30 ? -10.922 13.836 7.301 1 96.44 30 THR B N 1
ATOM 1386 C CA . THR B 1 30 ? -10.766 12.43 7.645 1 96.44 30 THR B CA 1
ATOM 1387 C C . THR B 1 30 ? -11.562 11.547 6.684 1 96.44 30 THR B C 1
ATOM 1389 O O . THR B 1 30 ? -12.758 11.766 6.473 1 96.44 30 THR B O 1
ATOM 1392 N N . ILE B 1 31 ? -10.859 10.602 6.109 1 97.5 31 ILE B N 1
ATOM 1393 C CA . ILE B 1 31 ? -11.484 9.633 5.215 1 97.5 31 ILE B CA 1
ATOM 1394 C C . ILE B 1 31 ? -11.891 8.391 6.004 1 97.5 31 ILE B C 1
ATOM 1396 O O . ILE B 1 31 ? -11.062 7.773 6.676 1 97.5 31 ILE B O 1
ATOM 1400 N N . LYS B 1 32 ? -13.117 8.047 5.914 1 96.19 32 LYS B N 1
ATOM 1401 C CA . LYS B 1 32 ? -13.625 6.871 6.621 1 96.19 32 LYS B CA 1
ATOM 1402 C C . LYS B 1 32 ? -13.977 5.75 5.645 1 96.19 32 LYS B C 1
ATOM 1404 O O . LYS B 1 32 ? -14.523 6.004 4.57 1 96.19 32 LYS B O 1
ATOM 1409 N N . THR B 1 33 ? -13.508 4.555 5.949 1 95.25 33 THR B N 1
ATOM 1410 C CA . THR B 1 33 ? -13.906 3.395 5.16 1 95.25 33 THR B CA 1
ATOM 1411 C C . THR B 1 33 ? -14.766 2.447 5.992 1 95.25 33 THR B C 1
ATOM 1413 O O . THR B 1 33 ? -14.75 2.5 7.223 1 95.25 33 THR B O 1
ATOM 1416 N N . ALA B 1 34 ? -15.508 1.548 5.281 1 90.5 34 ALA B N 1
ATOM 1417 C CA . ALA B 1 34 ? -16.406 0.617 5.957 1 90.5 34 ALA B CA 1
ATOM 1418 C C . ALA B 1 34 ? -15.648 -0.583 6.508 1 90.5 34 ALA B C 1
ATOM 1420 O O . ALA B 1 34 ? -14.891 -1.23 5.781 1 90.5 34 ALA B O 1
ATOM 1421 N N . ALA B 1 35 ? -15.758 -0.996 7.785 1 84.06 35 ALA B N 1
ATOM 1422 C CA . ALA B 1 35 ? -15.047 -2.064 8.484 1 84.06 35 ALA B CA 1
ATOM 1423 C C . ALA B 1 35 ? -15.227 -3.4 7.773 1 84.06 35 ALA B C 1
ATOM 1425 O O . ALA B 1 35 ? -14.312 -4.227 7.746 1 84.06 35 ALA B O 1
ATOM 1426 N N . GLY B 1 36 ? -16.25 -3.617 7.031 1 84.62 36 GLY B N 1
ATOM 1427 C CA . GLY B 1 36 ? -16.516 -4.902 6.398 1 84.62 36 GLY B CA 1
ATOM 1428 C C . GLY B 1 36 ? -16.203 -4.91 4.914 1 84.62 36 GLY B C 1
ATOM 1429 O O . GLY B 1 36 ? -16.406 -5.918 4.238 1 84.62 36 GLY B O 1
ATOM 1430 N N . GLY B 1 37 ? -15.562 -3.932 4.484 1 88.69 37 GLY B N 1
ATOM 1431 C CA . GLY B 1 37 ? -15.258 -3.85 3.066 1 88.69 37 GLY B CA 1
ATOM 1432 C C . GLY B 1 37 ? -13.984 -4.586 2.686 1 88.69 37 GLY B C 1
ATOM 1433 O O . GLY B 1 37 ? -13.141 -4.863 3.541 1 88.69 37 GLY B O 1
ATOM 1434 N N . LEU B 1 38 ? -13.875 -4.91 1.412 1 92.62 38 LEU B N 1
ATOM 1435 C CA . LEU B 1 38 ? -12.672 -5.543 0.885 1 92.62 38 LEU B CA 1
ATOM 1436 C C . LEU B 1 38 ? -11.477 -4.59 0.962 1 92.62 38 LEU B C 1
ATOM 1438 O O . LEU B 1 38 ? -11.625 -3.387 0.734 1 92.62 38 LEU B O 1
ATOM 1442 N N . LEU B 1 39 ? -10.352 -5.137 1.229 1 92.25 39 LEU B N 1
ATOM 1443 C CA . LEU B 1 39 ? -9.148 -4.34 1.432 1 92.25 39 LEU B CA 1
ATOM 1444 C C . LEU B 1 39 ? -8.898 -3.422 0.241 1 92.25 39 LEU B C 1
ATOM 1446 O O . LEU B 1 39 ? -8.68 -2.219 0.413 1 92.25 39 LEU B O 1
ATOM 1450 N N . HIS B 1 40 ? -8.914 -4 -0.99 1 95.62 40 HIS B N 1
ATOM 1451 C CA . HIS B 1 40 ? -8.555 -3.207 -2.162 1 95.62 40 HIS B CA 1
ATOM 1452 C C . HIS B 1 40 ? -9.578 -2.1 -2.406 1 95.62 40 HIS B C 1
ATOM 1454 O O . HIS B 1 40 ? -9.234 -1.037 -2.926 1 95.62 40 HIS B O 1
ATOM 1460 N N . GLU B 1 41 ? -10.836 -2.291 -1.998 1 96.44 41 GLU B N 1
ATOM 1461 C CA . GLU B 1 41 ? -11.859 -1.257 -2.129 1 96.44 41 GLU B CA 1
ATOM 1462 C C . GLU B 1 41 ? -11.625 -0.123 -1.135 1 96.44 41 GLU B C 1
ATOM 1464 O O . GLU B 1 41 ? -11.773 1.052 -1.478 1 96.44 41 GLU B O 1
ATOM 1469 N N . ARG B 1 42 ? -11.32 -0.512 0.025 1 96.19 42 ARG B N 1
ATOM 1470 C CA . ARG B 1 42 ? -11.047 0.486 1.053 1 96.19 42 ARG B CA 1
ATOM 1471 C C . ARG B 1 42 ? -9.82 1.317 0.693 1 96.19 42 ARG B C 1
ATOM 1473 O O . ARG B 1 42 ? -9.836 2.545 0.812 1 96.19 42 ARG B O 1
ATOM 1480 N N . ILE B 1 43 ? -8.828 0.642 0.253 1 96.88 43 ILE B N 1
ATOM 1481 C CA . ILE B 1 43 ? -7.609 1.317 -0.178 1 96.88 43 ILE B CA 1
ATOM 1482 C C . ILE B 1 43 ? -7.914 2.232 -1.361 1 96.88 43 ILE B C 1
ATOM 1484 O O . ILE B 1 43 ? -7.434 3.367 -1.419 1 96.88 43 ILE B O 1
ATOM 1488 N N . GLY B 1 44 ? -8.664 1.703 -2.285 1 97.25 44 GLY B N 1
ATOM 1489 C CA . GLY B 1 44 ? -9.078 2.516 -3.418 1 97.25 44 GLY B CA 1
ATOM 1490 C C . GLY B 1 44 ? -9.805 3.779 -3.01 1 97.25 44 GLY B C 1
ATOM 1491 O O . GLY B 1 44 ? -9.57 4.852 -3.574 1 97.25 44 GLY B O 1
ATOM 1492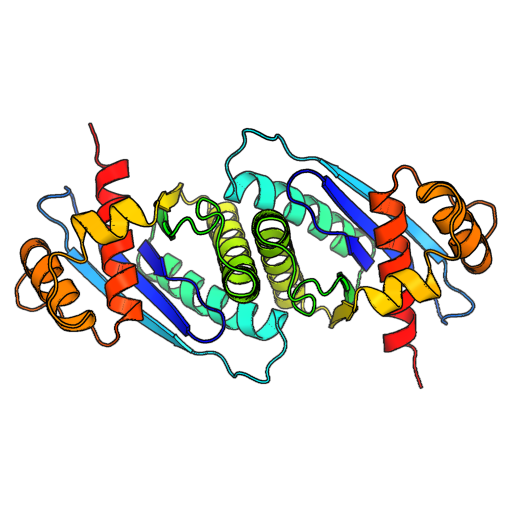 N N . ALA B 1 45 ? -10.688 3.672 -2.064 1 97.06 45 ALA B N 1
ATOM 1493 C CA . ALA B 1 45 ? -11.445 4.82 -1.574 1 97.06 45 ALA B CA 1
ATOM 1494 C C . ALA B 1 45 ? -10.523 5.855 -0.938 1 97.06 45 ALA B C 1
ATOM 1496 O O . ALA B 1 45 ? -10.641 7.051 -1.215 1 97.06 45 ALA B O 1
ATOM 1497 N N . ILE B 1 46 ? -9.633 5.406 -0.134 1 97.94 46 ILE B N 1
ATOM 1498 C CA . ILE B 1 46 ? -8.688 6.289 0.539 1 97.94 46 ILE B CA 1
ATOM 1499 C C . ILE B 1 46 ? -7.836 7.023 -0.499 1 97.94 46 ILE B C 1
ATOM 1501 O O . ILE B 1 46 ? -7.746 8.25 -0.477 1 97.94 46 ILE B O 1
ATOM 1505 N N . CYS B 1 47 ? -7.289 6.281 -1.431 1 98.12 47 CYS B N 1
ATOM 1506 C CA . CYS B 1 47 ? -6.375 6.859 -2.406 1 98.12 47 CYS B CA 1
ATOM 1507 C C . CYS B 1 47 ? -7.117 7.758 -3.387 1 98.12 47 CYS B C 1
ATOM 1509 O O . CYS B 1 47 ? -6.574 8.758 -3.852 1 98.12 47 CYS B O 1
ATOM 1511 N N . GLY B 1 48 ? -8.344 7.391 -3.676 1 98 48 GLY B N 1
ATOM 1512 C CA . GLY B 1 48 ? -9.156 8.25 -4.52 1 98 48 GLY B CA 1
ATOM 1513 C C . GLY B 1 48 ? -9.352 9.641 -3.939 1 98 48 GLY B C 1
ATOM 1514 O O . GLY B 1 48 ? -9.172 10.641 -4.637 1 98 48 GLY B O 1
ATOM 1515 N N . GLU B 1 49 ? -9.672 9.734 -2.682 1 98.12 49 GLU B N 1
ATOM 1516 C CA . GLU B 1 49 ? -9.891 11.016 -2.018 1 98.12 49 GLU B CA 1
ATOM 1517 C C . GLU B 1 49 ? -8.578 11.789 -1.878 1 98.12 49 GLU B C 1
ATOM 1519 O O . GLU B 1 49 ? -8.547 13.008 -2.07 1 98.12 49 GLU B O 1
ATOM 1524 N N . LEU B 1 50 ? -7.547 11.109 -1.578 1 98.38 50 LEU B N 1
ATOM 1525 C CA . LEU B 1 50 ? -6.254 11.766 -1.457 1 98.38 50 LEU B CA 1
ATOM 1526 C C . LEU B 1 50 ? -5.809 12.344 -2.799 1 98.38 50 LEU B C 1
ATOM 1528 O O . LEU B 1 50 ? -5.273 13.453 -2.857 1 98.38 50 LEU B O 1
ATOM 1532 N N . GLU B 1 51 ? -5.965 11.523 -3.797 1 97.81 51 GLU B N 1
ATOM 1533 C CA . GLU B 1 51 ? -5.566 11.984 -5.125 1 97.81 51 GLU B CA 1
ATOM 1534 C C . GLU B 1 51 ? -6.348 13.219 -5.543 1 97.81 51 GLU B C 1
ATOM 1536 O O . GLU B 1 51 ? -5.801 14.125 -6.18 1 97.81 51 GLU B O 1
ATOM 1541 N N . GLU B 1 52 ? -7.621 13.25 -5.242 1 98 52 GLU B N 1
ATOM 1542 C CA . GLU B 1 52 ? -8.43 14.438 -5.512 1 98 52 GLU B CA 1
ATOM 1543 C C . GLU B 1 52 ? -7.875 15.664 -4.789 1 98 52 GLU B C 1
ATOM 1545 O O . GLU B 1 52 ? -7.777 16.734 -5.371 1 98 52 GLU B O 1
ATOM 1550 N N . ALA B 1 53 ? -7.547 15.492 -3.555 1 97.94 53 ALA B N 1
ATOM 1551 C CA . ALA B 1 53 ? -6.965 16.578 -2.775 1 97.94 53 ALA B CA 1
ATOM 1552 C C . ALA B 1 53 ? -5.633 17.031 -3.369 1 97.94 53 ALA B C 1
ATOM 1554 O O . ALA B 1 53 ? -5.355 18.234 -3.449 1 97.94 53 ALA B O 1
ATOM 1555 N N . ILE B 1 54 ? -4.789 16.078 -3.781 1 97.94 54 ILE B N 1
ATOM 1556 C CA . ILE B 1 54 ? -3.488 16.359 -4.383 1 97.94 54 ILE B CA 1
ATOM 1557 C C . ILE B 1 54 ? -3.668 17.234 -5.625 1 97.94 54 ILE B C 1
ATOM 1559 O O . ILE B 1 54 ? -2.969 18.234 -5.793 1 97.94 54 ILE B O 1
ATOM 1563 N N . ARG B 1 55 ? -4.594 16.828 -6.441 1 97.44 55 ARG B N 1
ATOM 1564 C CA . ARG B 1 55 ? -4.859 17.547 -7.68 1 97.44 55 ARG B CA 1
ATOM 1565 C C . ARG B 1 55 ? -5.434 18.938 -7.395 1 97.44 55 ARG B C 1
ATOM 1567 O O . ARG B 1 55 ? -4.969 19.938 -7.953 1 97.44 55 ARG B O 1
ATOM 1574 N N . ARG B 1 56 ? -6.391 19.031 -6.539 1 97.69 56 ARG B N 1
ATOM 1575 C CA . ARG B 1 56 ? -7.109 20.266 -6.238 1 97.69 56 ARG B CA 1
ATOM 1576 C C . ARG B 1 56 ? -6.172 21.312 -5.668 1 97.69 56 ARG B C 1
ATOM 1578 O O . ARG B 1 56 ? -6.305 22.5 -5.973 1 97.69 56 ARG B O 1
ATOM 1585 N N . HIS B 1 57 ? -5.184 20.906 -4.883 1 97.69 57 HIS B N 1
ATOM 1586 C CA . HIS B 1 57 ? -4.371 21.859 -4.152 1 97.69 57 HIS B CA 1
ATOM 1587 C C . HIS B 1 57 ? -2.963 21.953 -4.73 1 97.69 57 HIS B C 1
ATOM 1589 O O . HIS B 1 57 ? -2.123 22.703 -4.23 1 97.69 57 HIS B O 1
ATOM 1595 N N . GLY B 1 58 ? -2.68 21.156 -5.762 1 97.44 58 GLY B N 1
ATOM 1596 C CA . GLY B 1 58 ? -1.352 21.156 -6.352 1 97.44 58 GLY B CA 1
ATOM 1597 C C . GLY B 1 58 ? -0.264 20.734 -5.387 1 97.44 58 GLY B C 1
ATOM 1598 O O . GLY B 1 58 ? 0.751 21.422 -5.242 1 97.44 58 GLY B O 1
ATOM 1599 N N . VAL B 1 59 ? -0.447 19.641 -4.723 1 97.94 59 VAL B N 1
ATOM 1600 C CA . VAL B 1 59 ? 0.469 19.141 -3.711 1 97.94 59 VAL B CA 1
ATOM 1601 C C . VAL B 1 59 ? 1.778 18.703 -4.367 1 97.94 59 VAL B C 1
ATOM 1603 O O . VAL B 1 59 ? 1.771 18.078 -5.43 1 97.94 59 VAL B O 1
ATOM 1606 N N . SER B 1 60 ? 2.873 19.062 -3.719 1 97.38 60 SER B N 1
ATOM 1607 C CA . SER B 1 60 ? 4.172 18.719 -4.285 1 97.38 60 SER B CA 1
ATOM 1608 C C . SER B 1 60 ? 4.902 17.703 -3.412 1 97.38 60 SER B C 1
ATOM 1610 O O . SER B 1 60 ? 5.895 17.109 -3.84 1 97.38 60 SER B O 1
ATOM 1612 N N . ALA B 1 61 ? 4.41 17.484 -2.213 1 97.94 61 ALA B N 1
ATOM 1613 C CA . ALA B 1 61 ? 5.051 16.562 -1.289 1 97.94 61 ALA B CA 1
ATOM 1614 C C . ALA B 1 61 ? 4.031 15.93 -0.343 1 97.94 61 ALA B C 1
ATOM 1616 O O . ALA B 1 61 ? 3.037 16.562 0.017 1 97.94 61 ALA B O 1
ATOM 1617 N N . LEU B 1 62 ? 4.309 14.688 0.003 1 98.25 62 LEU B N 1
ATOM 1618 C CA . LEU B 1 62 ? 3.535 13.977 1.016 1 98.25 62 LEU B CA 1
ATOM 1619 C C . LEU B 1 62 ? 4.398 13.641 2.229 1 98.25 62 LEU B C 1
ATOM 1621 O O . LEU B 1 62 ? 5.551 13.219 2.08 1 98.25 62 LEU B O 1
ATOM 1625 N N . ALA B 1 63 ? 3.879 13.859 3.363 1 96.81 63 ALA B N 1
ATOM 1626 C CA . ALA B 1 63 ? 4.516 13.461 4.617 1 96.81 63 ALA B CA 1
ATOM 1627 C C . ALA B 1 63 ? 3.652 12.453 5.375 1 96.81 63 ALA B C 1
ATOM 1629 O O . ALA B 1 63 ? 2.475 12.711 5.637 1 96.81 63 ALA B O 1
ATOM 1630 N N . VAL B 1 64 ? 4.238 11.328 5.703 1 94.94 64 VAL B N 1
ATOM 1631 C CA . VAL B 1 64 ? 3.539 10.266 6.414 1 94.94 64 VAL B CA 1
ATOM 1632 C C . VAL B 1 64 ? 4.363 9.82 7.617 1 94.94 64 VAL B C 1
ATOM 1634 O O . VAL B 1 64 ? 5.594 9.93 7.613 1 94.94 64 VAL B O 1
ATOM 1637 N N . GLU B 1 65 ? 3.656 9.352 8.633 1 85.88 65 GLU B N 1
ATOM 1638 C CA . GLU B 1 65 ? 4.383 8.836 9.797 1 85.88 65 GLU B CA 1
ATOM 1639 C C . GLU B 1 65 ? 5.125 7.551 9.453 1 85.88 65 GLU B C 1
ATOM 1641 O O . GLU B 1 65 ? 4.574 6.668 8.789 1 85.88 65 GLU B O 1
ATOM 1646 N N . ASP B 1 66 ? 6.328 7.504 9.945 1 81.19 66 ASP B N 1
ATOM 1647 C CA . ASP B 1 66 ? 7.133 6.301 9.758 1 81.19 66 ASP B CA 1
ATOM 1648 C C . ASP B 1 66 ? 6.82 5.258 10.836 1 81.19 66 ASP B C 1
ATOM 1650 O O . ASP B 1 66 ? 7.348 5.332 11.945 1 81.19 66 ASP B O 1
ATOM 1654 N N . HIS B 1 67 ? 6.016 4.316 10.523 1 71.69 67 HIS B N 1
ATOM 1655 C CA . HIS B 1 67 ? 5.66 3.285 11.492 1 71.69 67 HIS B CA 1
ATOM 1656 C C . HIS B 1 67 ? 6.609 2.094 11.406 1 71.69 67 HIS B C 1
ATOM 1658 O O . HIS B 1 67 ? 6.402 1.078 12.07 1 71.69 67 HIS B O 1
ATOM 1664 N N . PHE B 1 68 ? 7.457 2.137 10.555 1 64.31 68 PHE B N 1
ATOM 1665 C CA . PHE B 1 68 ? 8.359 1.015 10.328 1 64.31 68 PHE B CA 1
ATOM 1666 C C . PHE B 1 68 ? 9.523 1.044 11.312 1 64.31 68 PHE B C 1
ATOM 1668 O O . PHE B 1 68 ? 10.172 0.022 11.547 1 64.31 68 PHE B O 1
ATOM 1675 N N . SER B 1 69 ? 9.812 2.252 11.734 1 56.47 69 SER B N 1
ATOM 1676 C CA . SER B 1 69 ? 10.906 2.412 12.68 1 56.47 69 SER B CA 1
ATOM 1677 C C . SER B 1 69 ? 10.562 1.819 14.047 1 56.47 69 SER B C 1
ATOM 1679 O O . SER B 1 69 ? 11.445 1.598 14.875 1 56.47 69 SER B O 1
ATOM 1681 N N . ARG B 1 70 ? 9.281 1.887 14.305 1 48.91 70 ARG B N 1
ATOM 1682 C CA . ARG B 1 70 ? 8.922 1.359 15.617 1 48.91 70 ARG B CA 1
ATOM 1683 C C . ARG B 1 70 ? 8.859 -0.164 15.594 1 48.91 70 ARG B C 1
ATOM 1685 O O . ARG B 1 70 ? 8.414 -0.757 14.609 1 48.91 70 ARG B O 1
ATOM 1692 N N . ARG B 1 71 ? 9.781 -0.818 15.984 1 49.25 71 ARG B N 1
ATOM 1693 C CA . ARG B 1 71 ? 9.555 -2.223 16.297 1 49.25 71 ARG B CA 1
ATOM 1694 C C . ARG B 1 71 ? 8.102 -2.461 16.703 1 49.25 71 ARG B C 1
ATOM 1696 O O . ARG B 1 71 ? 7.734 -2.299 17.875 1 49.25 71 ARG B O 1
ATOM 1703 N N . SER B 1 72 ? 7.258 -1.838 16.031 1 45.72 72 SER B N 1
ATOM 1704 C CA . SER B 1 72 ? 5.875 -1.715 16.484 1 45.72 72 SER B CA 1
ATOM 1705 C C . SER B 1 72 ? 5.309 -3.066 16.906 1 45.72 72 SER B C 1
ATOM 1707 O O . SER B 1 72 ? 5.801 -4.113 16.469 1 45.72 72 SER B O 1
ATOM 1709 N N . ALA B 1 73 ? 4.395 -2.914 17.844 1 45.88 73 ALA B N 1
ATOM 1710 C CA . ALA B 1 73 ? 3.621 -3.992 18.453 1 45.88 73 ALA B CA 1
ATOM 1711 C C . ALA B 1 73 ? 2.992 -4.891 17.391 1 45.88 73 ALA B C 1
ATOM 1713 O O . ALA B 1 73 ? 2.57 -4.414 16.344 1 45.88 73 ALA B O 1
ATOM 1714 N N . PRO B 1 74 ? 2.854 -6.055 17.703 1 45.12 74 PRO B N 1
ATOM 1715 C CA . PRO B 1 74 ? 2.109 -7.055 16.938 1 45.12 74 PRO B CA 1
ATOM 1716 C C . PRO B 1 74 ? 0.692 -6.602 16.594 1 45.12 74 PRO B C 1
ATOM 1718 O O . PRO B 1 74 ? 0 -6.035 17.438 1 45.12 74 PRO B O 1
ATOM 1721 N N . GLY B 1 75 ? 0.265 -6.309 15.32 1 50.47 75 GLY B N 1
ATOM 1722 C CA . GLY B 1 75 ? -1.114 -6.031 14.953 1 50.47 75 GLY B CA 1
ATOM 1723 C C . GLY B 1 75 ? -1.296 -4.676 14.297 1 50.47 75 GLY B C 1
ATOM 1724 O O . GLY B 1 75 ? -2.189 -4.496 13.469 1 50.47 75 GLY B O 1
ATOM 1725 N N . VAL B 1 76 ? -0.631 -3.648 14.977 1 49.09 76 VAL B N 1
ATOM 1726 C CA . VAL B 1 76 ? -0.843 -2.289 14.492 1 49.09 76 VAL B CA 1
ATOM 1727 C C . VAL B 1 76 ? -0.327 -2.162 13.062 1 49.09 76 VAL B C 1
ATOM 1729 O O . VAL B 1 76 ? -0.94 -1.488 12.227 1 49.09 76 VAL B O 1
ATOM 1732 N N . GLY B 1 77 ? 0.673 -2.938 12.812 1 55.22 77 GLY B N 1
ATOM 1733 C CA . GLY B 1 77 ? 1.349 -2.906 11.523 1 55.22 77 GLY B CA 1
ATOM 1734 C C . GLY B 1 77 ? 0.495 -3.439 10.391 1 55.22 77 GLY B C 1
ATOM 1735 O O . GLY B 1 77 ? 0.632 -3.002 9.242 1 55.22 77 GLY B O 1
ATOM 1736 N N . HIS B 1 78 ? -0.569 -4.203 10.812 1 61.78 78 HIS B N 1
ATOM 1737 C CA . HIS B 1 78 ? -1.331 -4.871 9.766 1 61.78 78 HIS B CA 1
ATOM 1738 C C . HIS B 1 78 ? -2.355 -3.932 9.141 1 61.78 78 HIS B C 1
ATOM 1740 O O . HIS B 1 78 ? -2.646 -4.027 7.945 1 61.78 78 HIS B O 1
ATOM 1746 N N . LEU B 1 79 ? -2.678 -2.893 9.945 1 68.12 79 LEU B N 1
ATOM 1747 C CA . LEU B 1 79 ? -3.723 -2.012 9.438 1 68.12 79 LEU B CA 1
ATOM 1748 C C . LEU B 1 79 ? -3.121 -0.741 8.844 1 68.12 79 LEU B C 1
ATOM 1750 O O . LEU B 1 79 ? -3.721 -0.116 7.965 1 68.12 79 LEU B O 1
ATOM 1754 N N . LEU B 1 80 ? -1.921 -0.434 9.148 1 81.5 80 LEU B N 1
ATOM 1755 C CA . LEU B 1 80 ? -1.296 0.818 8.742 1 81.5 80 LEU B CA 1
ATOM 1756 C C . LEU B 1 80 ? -0.415 0.608 7.512 1 81.5 80 LEU B C 1
ATOM 1758 O O . LEU B 1 80 ? -0.398 1.443 6.605 1 81.5 80 LEU B O 1
ATOM 1762 N N . GLY B 1 81 ? 0.153 -0.443 7.445 1 86.56 81 GLY B N 1
ATOM 1763 C CA . GLY B 1 81 ? 1.129 -0.757 6.418 1 86.56 81 GLY B CA 1
ATOM 1764 C C . GLY B 1 81 ? 0.567 -0.657 5.012 1 86.56 81 GLY B C 1
ATOM 1765 O O . GLY B 1 81 ? 1.123 0.045 4.164 1 86.56 81 GLY B O 1
ATOM 1766 N N . PRO B 1 82 ? -0.559 -1.278 4.836 1 91.12 82 PRO B N 1
ATOM 1767 C CA . PRO B 1 82 ? -1.146 -1.243 3.496 1 91.12 82 PRO B CA 1
ATOM 1768 C C . PRO B 1 82 ? -1.505 0.171 3.045 1 91.12 82 PRO B C 1
ATOM 1770 O O . PRO B 1 82 ? -1.304 0.521 1.879 1 91.12 82 PRO B O 1
ATOM 1773 N N . VAL B 1 83 ? -1.979 0.965 3.938 1 93.62 83 VAL B N 1
ATOM 1774 C CA . VAL B 1 83 ? -2.344 2.33 3.574 1 93.62 83 VAL B CA 1
ATOM 1775 C C . VAL B 1 83 ? -1.087 3.129 3.238 1 93.62 83 VAL B C 1
ATOM 1777 O O . VAL B 1 83 ? -1.054 3.855 2.242 1 93.62 83 VAL B O 1
ATOM 1780 N N . ILE B 1 84 ? -0.075 2.939 3.99 1 93.12 84 ILE B N 1
ATOM 1781 C CA . ILE B 1 84 ? 1.184 3.635 3.742 1 93.12 84 ILE B CA 1
ATOM 1782 C C . ILE B 1 84 ? 1.719 3.256 2.363 1 93.12 84 ILE B C 1
ATOM 1784 O O . ILE B 1 84 ? 2.166 4.117 1.604 1 93.12 84 ILE B O 1
ATOM 1788 N N . GLY B 1 85 ? 1.7 2.014 2.053 1 94.44 85 GLY B N 1
ATOM 1789 C CA . GLY B 1 85 ? 2.146 1.548 0.749 1 94.44 85 GLY B CA 1
ATOM 1790 C C . GLY B 1 85 ? 1.352 2.139 -0.4 1 94.44 85 GLY B C 1
ATOM 1791 O O . GLY B 1 85 ? 1.921 2.521 -1.424 1 94.44 85 GLY B O 1
ATOM 1792 N N . ALA B 1 86 ? 0.054 2.166 -0.254 1 97 86 ALA B N 1
ATOM 1793 C CA . ALA B 1 86 ? -0.808 2.742 -1.282 1 97 86 ALA B CA 1
ATOM 1794 C C . ALA B 1 86 ? -0.521 4.227 -1.47 1 97 86 ALA B C 1
ATOM 1796 O O . ALA B 1 86 ? -0.479 4.723 -2.6 1 97 86 ALA B O 1
ATOM 1797 N N . VAL B 1 87 ? -0.294 4.922 -0.376 1 97.62 87 VAL B N 1
ATOM 1798 C CA . VAL B 1 87 ? 0.02 6.348 -0.427 1 97.62 87 VAL B CA 1
ATOM 1799 C C . VAL B 1 87 ? 1.387 6.551 -1.075 1 97.62 87 VAL B C 1
ATOM 1801 O O . VAL B 1 87 ? 1.581 7.496 -1.845 1 97.62 87 VAL B O 1
ATOM 1804 N N . ALA B 1 88 ? 2.297 5.699 -0.76 1 96.75 88 ALA B N 1
ATOM 1805 C CA . ALA B 1 88 ? 3.611 5.754 -1.395 1 96.75 88 ALA B CA 1
ATOM 1806 C C . ALA B 1 88 ? 3.498 5.586 -2.906 1 96.75 88 ALA B C 1
ATOM 1808 O O . ALA B 1 88 ? 4.168 6.285 -3.668 1 96.75 88 ALA B O 1
ATOM 1809 N N . LEU B 1 89 ? 2.689 4.652 -3.318 1 97.5 89 LEU B N 1
ATOM 1810 C CA . LEU B 1 89 ? 2.477 4.461 -4.75 1 97.5 89 LEU B CA 1
ATOM 1811 C C . LEU B 1 89 ? 1.864 5.703 -5.383 1 97.5 89 LEU B C 1
ATOM 1813 O O . LEU B 1 89 ? 2.26 6.105 -6.477 1 97.5 89 LEU B O 1
ATOM 1817 N N . LEU B 1 90 ? 0.898 6.277 -4.672 1 97.25 90 LEU B N 1
ATOM 1818 C CA . LEU B 1 90 ? 0.292 7.52 -5.141 1 97.25 90 LEU B CA 1
ATOM 1819 C C . LEU B 1 90 ? 1.347 8.609 -5.309 1 97.25 90 LEU B C 1
ATOM 1821 O O . LEU B 1 90 ? 1.35 9.32 -6.312 1 97.25 90 LEU B O 1
ATOM 1825 N N . ALA B 1 91 ? 2.203 8.734 -4.367 1 97.81 91 ALA B N 1
ATOM 1826 C CA . ALA B 1 91 ? 3.275 9.727 -4.43 1 97.81 91 ALA B CA 1
ATOM 1827 C C . ALA B 1 91 ? 4.18 9.477 -5.637 1 97.81 91 ALA B C 1
ATOM 1829 O O . ALA B 1 91 ? 4.516 10.406 -6.367 1 97.81 91 ALA B O 1
ATOM 1830 N N . PHE B 1 92 ? 4.551 8.242 -5.844 1 97.69 92 PHE B N 1
ATOM 1831 C CA . PHE B 1 92 ? 5.43 7.867 -6.945 1 97.69 92 PHE B CA 1
ATOM 1832 C C . PHE B 1 92 ? 4.789 8.203 -8.289 1 97.69 92 PHE B C 1
ATOM 1834 O O . PHE B 1 92 ? 5.414 8.828 -9.141 1 97.69 92 PHE B O 1
ATOM 1841 N N . ARG B 1 93 ? 3.568 7.848 -8.43 1 96.88 93 ARG B N 1
ATOM 1842 C CA . ARG B 1 93 ? 2.867 8.016 -9.703 1 96.88 93 ARG B CA 1
ATOM 1843 C C . ARG B 1 93 ? 2.6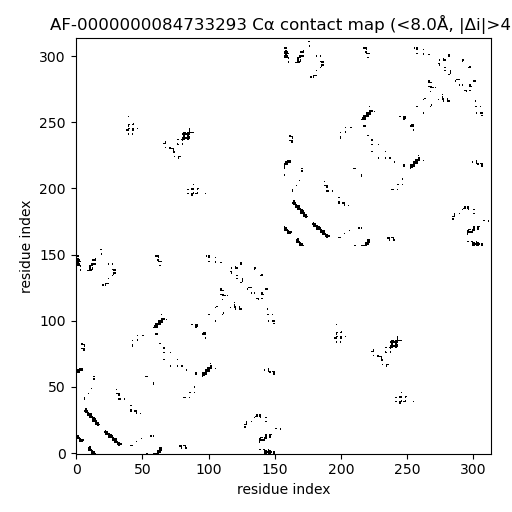56 9.5 -10.016 1 96.88 93 ARG B C 1
ATOM 1845 O O . ARG B 1 93 ? 2.604 9.883 -11.18 1 96.88 93 ARG B O 1
ATOM 1852 N N . ASN B 1 94 ? 2.52 10.266 -8.992 1 96.88 94 ASN B N 1
ATOM 1853 C CA . ASN B 1 94 ? 2.293 11.695 -9.188 1 96.88 94 ASN B CA 1
ATOM 1854 C C . ASN B 1 94 ? 3.594 12.492 -9.078 1 96.88 94 ASN B C 1
ATOM 1856 O O . ASN B 1 94 ? 3.572 13.719 -9.047 1 96.88 94 ASN B O 1
ATOM 1860 N N . ARG B 1 95 ? 4.734 11.75 -8.953 1 97.12 95 ARG B N 1
ATOM 1861 C CA . ARG B 1 95 ? 6.066 12.352 -8.898 1 97.12 95 ARG B CA 1
ATOM 1862 C C . ARG B 1 95 ? 6.176 13.328 -7.738 1 97.12 95 ARG B C 1
ATOM 1864 O O . ARG B 1 95 ? 6.676 14.445 -7.902 1 97.12 95 ARG B O 1
ATOM 1871 N N . LEU B 1 96 ? 5.672 12.992 -6.633 1 97.94 96 LEU B N 1
ATOM 1872 C CA . LEU B 1 96 ? 5.734 13.797 -5.418 1 97.94 96 LEU B CA 1
ATOM 1873 C C . LEU B 1 96 ? 6.922 13.391 -4.559 1 97.94 96 LEU B C 1
ATOM 1875 O O . LEU B 1 96 ? 7.316 12.219 -4.555 1 97.94 96 LEU B O 1
ATOM 1879 N N . THR B 1 97 ? 7.43 14.367 -3.869 1 97.38 97 THR B N 1
ATOM 1880 C CA . THR B 1 97 ? 8.344 14.031 -2.781 1 97.38 97 THR B CA 1
ATOM 1881 C C . THR B 1 97 ? 7.613 13.266 -1.682 1 97.38 97 THR B C 1
ATOM 1883 O O . THR B 1 97 ? 6.48 13.602 -1.326 1 97.38 97 THR B O 1
ATOM 1886 N N . PHE B 1 98 ? 8.18 12.219 -1.229 1 97.25 98 PHE B N 1
ATOM 1887 C CA . PHE B 1 98 ? 7.582 11.398 -0.186 1 97.25 98 PHE B CA 1
ATOM 1888 C C . PHE B 1 98 ? 8.469 11.367 1.055 1 97.25 98 PHE B C 1
ATOM 1890 O O . PHE B 1 98 ? 9.578 10.836 1.019 1 97.25 98 PHE B O 1
ATOM 1897 N N . LEU B 1 99 ? 7.941 11.844 2.174 1 95.31 99 LEU B N 1
ATOM 1898 C CA . LEU B 1 99 ? 8.703 11.953 3.412 1 95.31 99 LEU B CA 1
ATOM 1899 C C . LEU B 1 99 ? 8.117 11.055 4.496 1 95.31 99 LEU B C 1
ATOM 1901 O O . LEU B 1 99 ? 6.91 11.07 4.738 1 95.31 99 LEU B O 1
ATOM 1905 N N . LEU B 1 100 ? 8.953 10.273 5.039 1 91.56 100 LEU B N 1
ATOM 1906 C CA . LEU B 1 100 ? 8.594 9.516 6.238 1 91.56 100 LEU B CA 1
ATOM 1907 C C . LEU B 1 100 ? 9.078 10.234 7.492 1 91.56 100 LEU B C 1
ATOM 1909 O O . LEU B 1 100 ? 10.281 10.453 7.668 1 91.56 100 LEU B O 1
ATOM 1913 N N . ILE B 1 101 ? 8.109 10.555 8.344 1 89.75 101 ILE B N 1
ATOM 1914 C CA . ILE B 1 101 ? 8.414 11.305 9.562 1 89.75 101 ILE B CA 1
ATOM 1915 C C . ILE B 1 101 ? 8.422 10.359 10.758 1 89.75 101 ILE B C 1
ATOM 1917 O O . IL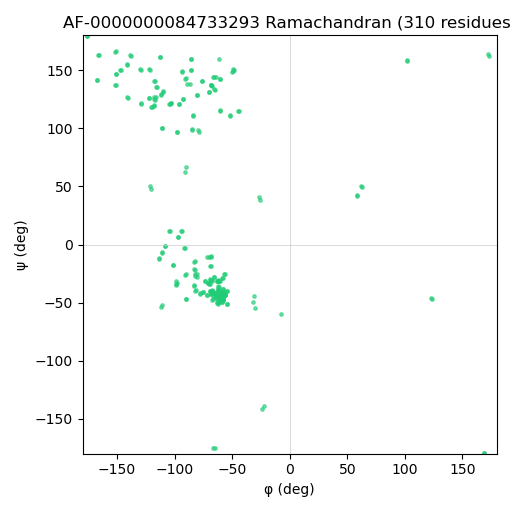E B 1 101 ? 7.422 9.68 11.031 1 89.75 101 ILE B O 1
ATOM 1921 N N . PRO B 1 102 ? 9.484 10.273 11.469 1 83.25 102 PRO B N 1
ATOM 1922 C CA . PRO B 1 102 ? 9.531 9.43 12.664 1 83.25 102 PRO B CA 1
ATOM 1923 C C . PRO B 1 102 ? 8.508 9.844 13.719 1 83.25 102 PRO B C 1
ATOM 1925 O O . PRO B 1 102 ? 8.258 11.039 13.914 1 83.25 102 PRO B O 1
ATOM 1928 N N . PRO B 1 103 ? 7.934 8.828 14.383 1 76.06 103 PRO B N 1
ATOM 1929 C CA . PRO B 1 103 ? 6.926 9.125 15.406 1 76.06 103 PRO B CA 1
ATOM 1930 C C . PRO B 1 103 ? 7.438 10.094 16.469 1 76.06 103 PRO B C 1
ATOM 1932 O O . PRO B 1 103 ? 6.688 10.953 16.938 1 76.06 103 PRO B O 1
ATOM 1935 N N . LYS B 1 104 ? 8.648 9.961 16.891 1 75.12 104 LYS B N 1
ATOM 1936 C CA . LYS B 1 104 ? 9.227 10.82 17.922 1 75.12 104 LYS B CA 1
ATOM 1937 C C . LYS B 1 104 ? 9.195 12.289 17.5 1 75.12 104 LYS B C 1
ATOM 1939 O O . LYS B 1 104 ? 8.961 13.172 18.328 1 75.12 104 LYS B O 1
ATOM 1944 N N . GLU B 1 105 ? 9.484 12.516 16.297 1 77.56 105 GLU B N 1
ATOM 1945 C CA . GLU B 1 105 ? 9.477 13.875 15.781 1 77.56 105 GLU B CA 1
ATOM 1946 C C . GLU B 1 105 ? 8.07 14.469 15.789 1 77.56 105 GLU B C 1
ATOM 1948 O O . GLU B 1 105 ? 7.883 15.648 16.078 1 77.56 105 GLU B O 1
ATOM 1953 N N . LEU B 1 106 ? 7.102 13.672 15.414 1 73.69 106 LEU B N 1
ATOM 1954 C CA . LEU B 1 106 ? 5.715 14.125 15.422 1 73.69 106 LEU B CA 1
ATOM 1955 C C . LEU B 1 106 ? 5.262 14.469 16.844 1 73.69 106 LEU B C 1
ATOM 1957 O O . LEU B 1 106 ? 4.648 15.516 17.062 1 73.69 106 LEU B O 1
ATOM 1961 N N . LYS B 1 107 ? 5.5 13.602 17.719 1 68.62 107 LYS B N 1
ATOM 1962 C CA . LYS B 1 107 ? 5.117 13.805 19.109 1 68.62 107 LYS B CA 1
ATOM 1963 C C . LYS B 1 107 ? 5.828 15.023 19.703 1 68.62 107 LYS B C 1
ATOM 1965 O O . LYS B 1 107 ? 5.215 15.82 20.422 1 68.62 107 LYS B O 1
ATOM 1970 N N . HIS B 1 108 ? 7.078 15.125 19.484 1 64.44 108 HIS B N 1
ATOM 1971 C CA . HIS B 1 108 ? 7.887 16.188 20.078 1 64.44 108 HIS B CA 1
ATOM 1972 C C . HIS B 1 108 ? 7.449 17.562 19.578 1 64.44 108 HIS B C 1
ATOM 1974 O O . HIS B 1 108 ? 7.406 18.516 20.359 1 64.44 108 HIS B O 1
ATOM 1980 N N . ARG B 1 109 ? 7.258 17.625 18.453 1 59.59 109 ARG B N 1
ATOM 1981 C CA . ARG B 1 109 ? 7.047 18.953 17.891 1 59.59 109 ARG B CA 1
ATOM 1982 C C . ARG B 1 109 ? 5.566 19.312 17.906 1 59.59 109 ARG B C 1
ATOM 1984 O O . ARG B 1 109 ? 5.223 20.5 17.891 1 59.59 109 ARG B O 1
ATOM 1991 N N . VAL B 1 110 ? 4.727 18.391 17.891 1 58.66 110 VAL B N 1
ATOM 1992 C CA . VAL B 1 110 ? 3.305 18.703 17.781 1 58.66 110 VAL B CA 1
ATOM 1993 C C . VAL B 1 110 ? 2.6 18.359 19.094 1 58.66 110 VAL B C 1
ATOM 1995 O O . VAL B 1 110 ? 1.694 19.078 19.516 1 58.66 110 VAL B O 1
ATOM 1998 N N . THR B 1 111 ? 2.703 17.125 19.641 1 55.19 111 THR B N 1
ATOM 1999 C CA . THR B 1 111 ? 1.879 16.719 20.781 1 55.19 111 THR B CA 1
ATOM 2000 C C . THR B 1 111 ? 2.574 17.047 22.094 1 55.19 111 THR B C 1
ATOM 2002 O O . THR B 1 111 ? 3.703 16.609 22.328 1 55.19 111 THR B O 1
ATOM 2005 N N . GLY B 1 112 ? 2.773 18.422 22.453 1 41.5 112 GLY B N 1
ATOM 2006 C CA . GLY B 1 112 ? 3.348 18.672 23.766 1 41.5 112 GLY B CA 1
ATOM 2007 C C . GLY B 1 112 ? 3.104 17.531 24.75 1 41.5 112 GLY B C 1
ATOM 2008 O O . GLY B 1 112 ? 2.623 16.469 24.359 1 41.5 112 GLY B O 1
ATOM 2009 N N . THR B 1 113 ? 2.791 18.031 26.203 1 41.25 113 THR B N 1
ATOM 2010 C CA . THR B 1 113 ? 2.801 17.438 27.547 1 41.25 113 THR B CA 1
ATOM 2011 C C . THR B 1 113 ? 1.736 16.344 27.656 1 41.25 113 THR B C 1
ATOM 2013 O O . THR B 1 113 ? 0.879 16.219 26.781 1 41.25 113 THR B O 1
ATOM 2016 N N . GLY B 1 114 ? 1.526 15.727 28.953 1 41.44 114 GLY B N 1
ATOM 2017 C CA . GLY B 1 114 ? 0.58 14.906 29.688 1 41.44 114 GLY B CA 1
ATOM 2018 C C . GLY B 1 114 ? -0.86 15.133 29.266 1 41.44 114 GLY B C 1
ATOM 2019 O O . GLY B 1 114 ? -1.767 14.445 29.75 1 41.44 114 GLY B O 1
ATOM 2020 N N . GLU B 1 115 ? -1.396 16.438 29.172 1 46.56 115 GLU B N 1
ATOM 2021 C CA . GLU B 1 115 ? -2.83 16.719 29.109 1 46.56 115 GLU B CA 1
ATOM 2022 C C . GLU B 1 115 ? -3.467 16.094 27.875 1 46.56 115 GLU B C 1
ATOM 2024 O O . GLU B 1 115 ? -2.768 15.75 26.922 1 46.56 115 GLU B O 1
ATOM 2029 N N . ALA B 1 116 ? -5.145 15.82 27.812 1 50.91 116 ALA B N 1
ATOM 2030 C CA . ALA B 1 116 ? -6.027 15.203 26.828 1 50.91 116 ALA B CA 1
ATOM 2031 C C . ALA B 1 116 ? -5.688 15.688 25.422 1 50.91 116 ALA B C 1
ATOM 2033 O O . ALA B 1 116 ? -5.766 16.875 25.125 1 50.91 116 ALA B O 1
ATOM 2034 N N . GLY B 1 117 ? -5.172 14.797 24.375 1 58 117 GLY B N 1
ATOM 2035 C CA . GLY B 1 117 ? -4.586 14.453 23.078 1 58 117 GLY B CA 1
ATOM 2036 C C . GLY B 1 117 ? -4.949 15.43 21.984 1 58 117 GLY B C 1
ATOM 2037 O O . GLY B 1 117 ? -4.07 16.031 21.359 1 58 117 GLY B O 1
ATOM 2038 N N . LYS B 1 118 ? -6.145 15.719 21.703 1 63.31 118 LYS B N 1
ATOM 2039 C CA . LYS B 1 118 ? -6.574 16.547 20.578 1 63.31 118 LYS B CA 1
ATOM 2040 C C . LYS B 1 118 ? -6.363 18.031 20.891 1 63.31 118 LYS B C 1
ATOM 2042 O O . LYS B 1 118 ? -5.895 18.797 20.031 1 63.31 118 LYS B O 1
ATOM 2047 N N . ALA B 1 119 ? -6.672 18.547 22.125 1 67.81 119 ALA B N 1
ATOM 2048 C CA . ALA B 1 119 ? -6.586 19.953 22.484 1 67.81 119 ALA B CA 1
ATOM 2049 C C . ALA B 1 119 ? -5.141 20.453 22.453 1 67.81 119 ALA B C 1
ATOM 2051 O O . ALA B 1 119 ? -4.867 21.578 22.031 1 67.81 119 ALA B O 1
ATOM 2052 N N . ALA B 1 120 ? -4.305 19.688 22.938 1 69.62 120 ALA B N 1
ATOM 2053 C CA . ALA B 1 120 ? -2.885 20.031 22.938 1 69.62 120 ALA B CA 1
ATOM 2054 C C . ALA B 1 120 ? -2.35 20.172 21.516 1 69.62 120 ALA B C 1
ATOM 2056 O O . ALA B 1 120 ? -1.586 21.094 21.219 1 69.62 120 ALA B O 1
ATOM 2057 N N . LEU B 1 121 ? -2.73 19.219 20.703 1 70.06 121 LEU B N 1
ATOM 2058 C CA . LEU B 1 121 ? -2.324 19.266 19.297 1 70.06 121 LEU B CA 1
ATOM 2059 C C . LEU B 1 121 ? -2.807 20.547 18.625 1 70.06 121 LEU B C 1
ATOM 2061 O O . LEU B 1 121 ? -2.039 21.219 17.922 1 70.06 121 LEU B O 1
ATOM 2065 N N . ILE B 1 122 ? -4.066 20.891 18.922 1 72.19 122 ILE B N 1
ATOM 2066 C CA . ILE B 1 122 ? -4.672 22.078 18.312 1 72.19 122 ILE B CA 1
ATOM 2067 C C . ILE B 1 122 ? -3.953 23.328 18.812 1 72.19 122 ILE B C 1
ATOM 2069 O O . ILE B 1 122 ? -3.682 24.234 18.031 1 72.19 122 ILE B O 1
ATOM 2073 N N . ARG B 1 123 ? -3.695 23.406 20.062 1 74.94 123 ARG B N 1
ATOM 2074 C CA . ARG B 1 123 ? -2.998 24.547 20.625 1 74.94 123 ARG B CA 1
ATOM 2075 C C . ARG B 1 123 ? -1.63 24.734 19.969 1 74.94 123 ARG B C 1
ATOM 2077 O O . ARG B 1 123 ? -1.259 25.844 19.594 1 74.94 123 ARG B O 1
ATOM 2084 N N . SER B 1 124 ? -0.944 23.641 19.891 1 75.06 124 SER B N 1
ATOM 2085 C CA . SER B 1 124 ? 0.385 23.703 19.297 1 75.06 124 SER B CA 1
ATOM 2086 C C . SER B 1 124 ? 0.317 24.188 17.844 1 75.06 124 SER B C 1
ATOM 2088 O O . SER B 1 124 ? 1.075 25.062 17.438 1 75.06 124 SER B O 1
ATOM 2090 N N . LEU B 1 125 ? -0.612 23.672 17.156 1 77.75 125 LEU B N 1
ATOM 2091 C CA . LEU B 1 125 ? -0.713 23.984 15.734 1 77.75 125 LEU B CA 1
ATOM 2092 C C . LEU B 1 125 ? -1.241 25.391 15.523 1 77.75 125 LEU B C 1
ATOM 2094 O O . LEU B 1 125 ? -0.896 26.047 14.539 1 77.75 125 LEU B O 1
ATOM 2098 N N . SER B 1 126 ? -2.082 25.797 16.469 1 78.81 126 SER B N 1
ATOM 2099 C CA . SER B 1 126 ? -2.635 27.156 16.391 1 78.81 126 SER B CA 1
ATOM 2100 C C . SER B 1 126 ? -1.533 28.203 16.469 1 78.81 126 SER B C 1
ATOM 2102 O O . SER B 1 126 ? -1.67 29.297 15.914 1 78.81 126 SER B O 1
ATOM 2104 N N . PHE B 1 127 ? -0.517 27.891 17.156 1 77 127 PHE B N 1
ATOM 2105 C CA . PHE B 1 127 ? 0.626 28.781 17.25 1 77 127 PHE B CA 1
ATOM 2106 C C . PHE B 1 127 ? 1.24 29.031 15.875 1 77 127 PHE B C 1
ATOM 2108 O O . PHE B 1 127 ? 1.681 30.141 15.57 1 77 127 PHE B O 1
ATOM 2115 N N . TRP B 1 128 ? 1.128 28.062 15.109 1 77 128 TRP B N 1
ATOM 2116 C CA . TRP B 1 128 ? 1.806 28.141 13.82 1 77 128 TRP B CA 1
ATOM 2117 C C . TRP B 1 128 ? 0.839 28.562 12.719 1 77 128 TRP B C 1
ATOM 2119 O O . TRP B 1 128 ? 1.215 29.312 11.812 1 77 128 TRP B O 1
ATOM 2129 N N . PHE B 1 129 ? -0.368 28.219 12.812 1 83.19 129 PHE B N 1
ATOM 2130 C CA . PHE B 1 129 ? -1.307 28.422 11.719 1 83.19 129 PHE B CA 1
ATOM 2131 C C . PHE B 1 129 ? -2.34 29.484 12.078 1 83.19 129 PHE B C 1
ATOM 2133 O O . PHE B 1 129 ? -3.111 29.922 11.227 1 83.19 129 PHE B O 1
ATOM 2140 N N . GLY B 1 130 ? -2.322 29.906 13.273 1 78.94 130 GLY B N 1
ATOM 2141 C CA . GLY B 1 130 ? -3.258 30.906 13.758 1 78.94 130 GLY B CA 1
ATOM 2142 C C . GLY B 1 130 ? -4.395 30.328 14.578 1 78.94 130 GLY B C 1
ATOM 2143 O O . GLY B 1 130 ? -4.688 29.125 14.477 1 78.94 130 GLY B O 1
ATOM 2144 N N . PRO B 1 131 ? -4.965 31.172 15.367 1 76.06 131 PRO B N 1
ATOM 2145 C CA . PRO B 1 131 ? -5.996 30.719 16.312 1 76.06 131 PRO B CA 1
ATOM 2146 C C . PRO B 1 131 ? -7.281 30.281 15.602 1 76.06 131 PRO B C 1
ATOM 2148 O O . PRO B 1 131 ? -8.133 29.625 16.219 1 76.06 131 PRO B O 1
ATOM 2151 N N . GLU B 1 132 ? -7.379 30.547 14.336 1 79 132 GLU B N 1
ATOM 2152 C CA . GLU B 1 132 ? -8.625 30.281 13.617 1 79 132 GLU B CA 1
ATOM 2153 C C . GLU B 1 132 ? -8.594 28.906 12.953 1 79 132 GLU B C 1
ATOM 2155 O O . GLU B 1 132 ? -9.523 28.547 12.227 1 79 132 GLU B O 1
ATOM 2160 N N . ILE B 1 133 ? -7.621 28.109 13.297 1 79.62 133 ILE B N 1
ATOM 2161 C CA . ILE B 1 133 ? -7.555 26.797 12.648 1 79.62 133 ILE B CA 1
ATOM 2162 C C . ILE B 1 133 ? -8.695 25.922 13.141 1 79.62 133 ILE B C 1
ATOM 2164 O O . ILE B 1 133 ? -9.047 25.953 14.32 1 79.62 133 ILE B O 1
ATOM 2168 N N . ASP B 1 134 ? -9.438 25.266 12.156 1 82.38 134 ASP B N 1
ATOM 2169 C CA . ASP B 1 134 ? -10.555 24.375 12.453 1 82.38 134 ASP B CA 1
ATOM 2170 C C . ASP B 1 134 ? -10.211 22.938 12.125 1 82.38 134 ASP B C 1
ATOM 2172 O O . ASP B 1 134 ? -10.242 22.531 10.961 1 82.38 134 ASP B O 1
ATOM 2176 N N . ILE B 1 135 ? -9.891 22.219 13.094 1 83 135 ILE B N 1
ATOM 2177 C CA . ILE B 1 135 ? -9.547 20.797 12.969 1 83 135 ILE B CA 1
ATOM 2178 C C . ILE B 1 135 ? -10.703 19.938 13.477 1 83 135 ILE B C 1
ATOM 2180 O O . ILE B 1 135 ? -11.094 20.031 14.641 1 83 135 ILE B O 1
ATOM 2184 N N . GLY B 1 136 ? -11.203 19.125 12.609 1 81.38 136 GLY B N 1
ATOM 2185 C CA . GLY B 1 136 ? -12.422 18.391 12.914 1 81.38 136 GLY B CA 1
ATOM 2186 C C . GLY B 1 136 ? -12.172 17.125 13.719 1 81.38 136 GLY B C 1
ATOM 2187 O O . GLY B 1 136 ? -13.023 16.703 14.5 1 81.38 136 GLY B O 1
ATOM 2188 N N . THR B 1 137 ? -11.07 16.453 13.477 1 85.44 137 THR B N 1
ATOM 2189 C CA . THR B 1 137 ? -10.781 15.18 14.141 1 85.44 137 THR B CA 1
ATOM 2190 C C . THR B 1 137 ? -9.312 15.109 14.547 1 85.44 137 THR B C 1
ATOM 2192 O O . THR B 1 137 ? -8.492 15.883 14.062 1 85.44 137 THR B O 1
ATOM 2195 N N . THR B 1 138 ? -9.039 14.203 15.43 1 84.44 138 THR B N 1
ATOM 2196 C CA . THR B 1 138 ? -7.66 13.977 15.859 1 84.44 138 THR B CA 1
ATOM 2197 C C . THR B 1 138 ? -6.809 13.492 14.688 1 84.44 138 THR B C 1
ATOM 2199 O O . THR B 1 138 ? -5.629 13.836 14.586 1 84.44 138 THR B O 1
ATOM 2202 N N . HIS B 1 139 ? -7.402 12.758 13.734 1 88.94 139 HIS B N 1
ATOM 2203 C CA . HIS B 1 139 ? -6.688 12.266 12.562 1 88.94 139 HIS B CA 1
ATOM 2204 C C . HIS B 1 139 ? -6.273 13.414 11.648 1 88.94 139 HIS B C 1
ATOM 2206 O O . HIS B 1 139 ? -5.156 13.43 11.125 1 88.94 139 HIS B O 1
ATOM 2212 N N . GLU B 1 140 ? -7.191 14.305 11.547 1 91.06 140 GLU B N 1
ATOM 2213 C CA . GLU B 1 140 ? -6.883 15.492 10.758 1 91.06 140 GLU B CA 1
ATOM 2214 C C . GLU B 1 140 ? -5.773 16.312 11.398 1 91.06 140 GLU B C 1
ATOM 2216 O O . GLU B 1 140 ? -4.879 16.812 10.711 1 91.06 140 GLU B O 1
ATOM 2221 N N . GLY B 1 141 ? -5.871 16.438 12.719 1 87.06 141 GLY B N 1
ATOM 2222 C CA . GLY B 1 141 ? -4.84 17.172 13.445 1 87.06 141 GLY B CA 1
ATOM 2223 C C . GLY B 1 141 ? -3.467 16.531 13.32 1 87.06 141 GLY B C 1
ATOM 2224 O O . GLY B 1 141 ? -2.477 17.234 13.086 1 87.06 141 GLY B O 1
ATOM 2225 N N . ASP B 1 142 ? -3.416 15.266 13.492 1 86.75 142 ASP B N 1
ATOM 2226 C CA . ASP B 1 142 ? -2.156 14.547 13.328 1 86.75 142 ASP B CA 1
ATOM 2227 C C . ASP B 1 142 ? -1.6 14.742 11.914 1 86.75 142 ASP B C 1
ATOM 2229 O O . ASP B 1 142 ? -0.397 14.945 11.742 1 86.75 142 ASP B O 1
ATOM 2233 N N . ALA B 1 143 ? -2.451 14.703 10.938 1 93.19 143 ALA B N 1
ATOM 2234 C CA . ALA B 1 143 ? -2.043 14.93 9.555 1 93.19 143 ALA B CA 1
ATOM 2235 C C . ALA B 1 143 ? -1.476 16.344 9.375 1 93.19 143 ALA B C 1
ATOM 2237 O O . ALA B 1 143 ? -0.5 16.531 8.641 1 93.19 143 ALA B O 1
ATOM 2238 N N . LEU B 1 144 ? -2.111 17.281 10.008 1 91.81 144 LEU B N 1
ATOM 2239 C CA . LEU B 1 144 ? -1.624 18.656 9.922 1 91.81 144 LEU B CA 1
ATOM 2240 C C . LEU B 1 144 ? -0.224 18.781 10.516 1 91.81 144 LEU B C 1
ATOM 2242 O O . LEU B 1 144 ? 0.634 19.469 9.961 1 91.81 144 LEU B O 1
ATOM 2246 N N . GLY B 1 145 ? -0.051 18.125 11.664 1 88.56 145 GLY B N 1
ATOM 2247 C CA . GLY B 1 145 ? 1.286 18.078 12.234 1 88.56 145 GLY B CA 1
ATOM 2248 C C . GLY B 1 145 ? 2.318 17.5 11.289 1 88.56 145 GLY B C 1
ATOM 2249 O O . GLY B 1 145 ? 3.428 18.016 11.172 1 88.56 145 GLY B O 1
ATOM 2250 N N . LEU B 1 146 ? 1.964 16.453 10.641 1 92.88 146 LEU B N 1
ATOM 2251 C CA . LEU B 1 146 ? 2.854 15.812 9.672 1 92.88 146 LEU B CA 1
ATOM 2252 C C . LEU B 1 146 ? 3.154 16.75 8.508 1 92.88 146 LEU B C 1
ATOM 2254 O O . LEU B 1 146 ? 4.297 16.844 8.055 1 92.88 146 LEU B O 1
ATOM 2258 N N . ALA B 1 147 ? 2.125 17.422 7.973 1 94.25 147 ALA B N 1
ATOM 2259 C CA . ALA B 1 147 ? 2.318 18.391 6.895 1 94.25 147 ALA B CA 1
ATOM 2260 C C . ALA B 1 147 ? 3.297 19.484 7.309 1 94.25 147 ALA B C 1
ATOM 2262 O O . ALA B 1 147 ? 4.164 19.891 6.527 1 94.25 147 ALA B O 1
ATOM 2263 N N . PHE B 1 148 ? 3.131 19.906 8.523 1 89.69 148 PHE B N 1
ATOM 2264 C CA . PHE B 1 148 ? 3.992 20.953 9.07 1 89.69 148 PHE B CA 1
ATOM 2265 C C . PHE B 1 148 ? 5.441 20.484 9.133 1 89.69 148 PHE B C 1
ATOM 2267 O O . PHE B 1 148 ? 6.34 21.172 8.648 1 89.69 148 PHE B O 1
ATOM 2274 N N . LEU B 1 149 ? 5.633 19.344 9.688 1 89.44 149 LEU B N 1
ATOM 2275 C CA . LEU B 1 149 ? 6.977 18.781 9.812 1 89.44 149 LEU B CA 1
ATOM 2276 C C . LEU B 1 149 ? 7.586 18.531 8.445 1 89.44 149 LEU B C 1
ATOM 2278 O O . LEU B 1 149 ? 8.773 18.797 8.227 1 89.44 149 LEU B O 1
ATOM 2282 N N . GLY B 1 150 ? 6.77 17.969 7.559 1 93.25 150 GLY B N 1
ATOM 2283 C CA . GLY B 1 150 ? 7.238 17.75 6.199 1 93.25 150 GLY B CA 1
ATOM 2284 C C . GLY B 1 150 ? 7.684 19.031 5.504 1 93.25 150 GLY B C 1
ATOM 2285 O O . GLY B 1 150 ? 8.734 19.047 4.855 1 93.25 150 GLY B O 1
ATOM 2286 N N . TYR B 1 151 ? 6.895 20.062 5.684 1 91.12 151 TYR B N 1
ATOM 2287 C CA . TYR B 1 151 ? 7.266 21.344 5.098 1 91.12 151 TYR B CA 1
ATOM 2288 C C . TYR B 1 151 ? 8.594 21.828 5.656 1 91.12 151 TYR B C 1
ATOM 2290 O O . TYR B 1 151 ? 9.453 22.312 4.906 1 91.12 151 TYR B O 1
ATOM 2298 N N . GLY B 1 152 ? 8.758 21.734 6.926 1 88.06 152 GLY B N 1
ATOM 2299 C CA . GLY B 1 152 ? 10 22.141 7.57 1 88.06 152 GLY B CA 1
ATOM 2300 C C . GLY B 1 152 ? 11.219 21.406 7.039 1 88.06 152 GLY B C 1
ATOM 2301 O O . GLY B 1 152 ? 12.289 22 6.887 1 88.06 152 GLY B O 1
ATOM 2302 N N . ARG B 1 153 ? 11.078 20.188 6.758 1 87.75 153 ARG B N 1
ATOM 2303 C CA . ARG B 1 153 ? 12.172 19.375 6.246 1 87.75 153 ARG B CA 1
ATOM 2304 C C . ARG B 1 153 ? 12.555 19.781 4.828 1 87.75 153 ARG B C 1
ATOM 2306 O O . ARG B 1 153 ? 13.711 19.656 4.434 1 87.75 153 ARG B O 1
ATOM 2313 N N . LEU B 1 154 ? 11.586 20.188 4.062 1 86.94 154 LEU B N 1
ATOM 2314 C CA . LEU B 1 154 ? 11.836 20.562 2.672 1 86.94 154 LEU B CA 1
ATOM 2315 C C . LEU B 1 154 ? 12.367 21.984 2.576 1 86.94 154 LEU B C 1
ATOM 2317 O O . LEU B 1 154 ? 13.086 22.312 1.635 1 86.94 154 LEU B O 1
ATOM 2321 N N . ASP B 1 155 ? 11.773 22.875 3.447 1 70.88 155 ASP B N 1
ATOM 2322 C CA . ASP B 1 155 ? 12.195 24.266 3.463 1 70.88 155 ASP B CA 1
ATOM 2323 C C . ASP B 1 155 ? 13.586 24.422 4.078 1 70.88 155 ASP B C 1
ATOM 2325 O O . ASP B 1 155 ? 14.172 25.5 4.051 1 70.88 155 ASP B O 1
ATOM 2329 N N . ARG B 1 156 ? 14.125 23.438 4.68 1 60.56 156 ARG B N 1
ATOM 2330 C CA . ARG B 1 156 ? 15.453 23.562 5.27 1 60.56 156 ARG B CA 1
ATOM 2331 C C . ARG B 1 156 ? 16.5 23.891 4.207 1 60.56 156 ARG B C 1
ATOM 2333 O O . ARG B 1 156 ? 16.531 23.25 3.152 1 60.56 156 ARG B O 1
ATOM 2340 N N . PRO B 1 157 ? 17.078 25.203 4.414 1 48.72 157 PRO B N 1
ATOM 2341 C CA . PRO B 1 157 ? 18.172 25.688 3.578 1 48.72 157 PRO B CA 1
ATOM 2342 C C . PRO B 1 157 ? 19.297 24.672 3.406 1 48.72 157 PRO B C 1
ATOM 2344 O O . PRO B 1 157 ? 19.469 23.781 4.25 1 48.72 157 PRO B O 1
#

Nearest PDB structures (foldseek):
  7xhj-assembly1_A  TM=8.592E-01  e=5.368E-12  Deinococcus radiodurans R1 = ATCC 13939 = DSM 20539
  6s16-assembly1_B  TM=8.503E-01  e=1.723E-11  Thermus thermophilus HB8
  4ep4-assembly1_B  TM=8.156E-01  e=1.524E-11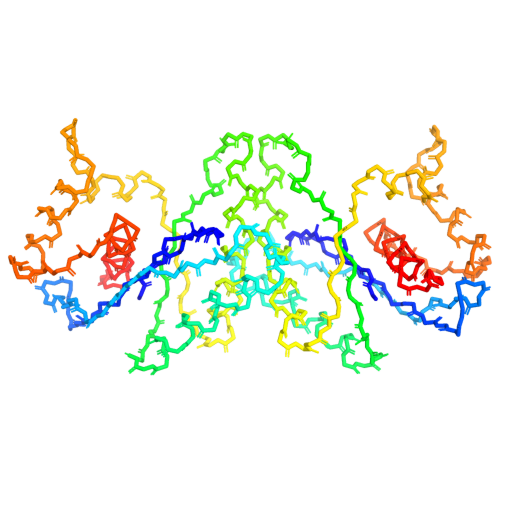  Thermus thermophilus HB8
  6lw3-assembly1_B  TM=8.545E-01  e=5.528E-11  Pseudomonas aeruginosa
  1hjr-assembly2_D  TM=8.503E-01  e=9.578E-09  Escherichia coli